Protein AF-A0A966SHF3-F1 (afdb_monomer_lite)

pLDDT: mean 91.44, std 9.65, range [46.12, 98.0]

Structure (mmCIF, N/CA/C/O backbone):
data_AF-A0A966SHF3-F1
#
_entry.id   AF-A0A966SHF3-F1
#
loop_
_atom_site.group_PDB
_atom_site.id
_atom_site.type_symbol
_atom_site.label_atom_id
_atom_site.label_alt_id
_atom_site.label_comp_id
_atom_site.label_asym_id
_atom_site.label_entity_id
_atom_site.label_seq_id
_atom_site.pdbx_PDB_ins_code
_atom_site.Cartn_x
_atom_site.Cartn_y
_atom_site.Cartn_z
_atom_site.occupancy
_atom_site.B_iso_or_equiv
_atom_site.auth_seq_id
_atom_site.auth_comp_id
_atom_site.auth_asym_id
_atom_site.auth_atom_id
_atom_site.pdbx_PDB_model_num
ATOM 1 N N . PRO A 1 1 ? 3.109 -16.568 8.248 1.00 46.12 1 PRO A N 1
ATOM 2 C CA . PRO A 1 1 ? 4.036 -15.519 7.752 1.00 46.12 1 PRO A CA 1
ATOM 3 C C . PRO A 1 1 ? 3.926 -15.253 6.233 1.00 46.12 1 PRO A C 1
ATOM 5 O O . PRO A 1 1 ? 4.083 -14.108 5.834 1.00 46.12 1 PRO A O 1
ATOM 8 N N . VAL A 1 2 ? 3.587 -16.258 5.399 1.00 46.78 2 VAL A N 1
ATOM 9 C CA . VAL A 1 2 ? 3.465 -16.141 3.916 1.00 46.78 2 VAL A CA 1
ATOM 10 C C . VAL A 1 2 ? 2.507 -15.025 3.460 1.00 46.78 2 VAL A C 1
ATOM 12 O O . VAL A 1 2 ? 2.665 -14.457 2.386 1.00 46.78 2 VAL A O 1
ATOM 15 N N . PHE A 1 3 ? 1.542 -14.664 4.306 1.00 54.44 3 PHE A N 1
ATOM 16 C CA . PHE A 1 3 ? 0.524 -13.651 4.025 1.00 54.44 3 PHE A CA 1
ATOM 17 C C . PHE A 1 3 ? 1.017 -12.189 4.083 1.00 54.44 3 PHE A C 1
ATOM 19 O O . PHE A 1 3 ? 0.233 -11.288 3.799 1.00 54.44 3 PHE A O 1
ATOM 26 N N . GLU A 1 4 ? 2.284 -11.931 4.430 1.00 65.50 4 GLU A N 1
ATOM 27 C CA . GLU A 1 4 ? 2.864 -10.571 4.458 1.00 65.50 4 GLU A CA 1
ATOM 28 C C . GLU A 1 4 ? 3.616 -10.184 3.167 1.00 65.50 4 GLU A C 1
ATOM 30 O O . GLU A 1 4 ? 4.097 -9.051 3.038 1.00 65.50 4 GLU A O 1
ATOM 35 N N . GLU A 1 5 ? 3.696 -11.095 2.191 1.00 85.44 5 GLU A N 1
ATOM 36 C CA . GLU A 1 5 ? 4.393 -10.872 0.924 1.00 85.44 5 GLU A CA 1
ATOM 37 C C . GLU A 1 5 ? 3.658 -9.851 0.038 1.00 85.44 5 GLU A C 1
ATOM 39 O O . GLU A 1 5 ? 2.508 -10.049 -0.361 1.00 85.44 5 GLU A O 1
ATOM 44 N N . LYS A 1 6 ? 4.333 -8.750 -0.314 1.00 91.06 6 LYS A N 1
ATOM 45 C CA . LYS A 1 6 ? 3.731 -7.638 -1.071 1.00 91.06 6 LYS A CA 1
ATOM 46 C C . LYS A 1 6 ? 3.873 -7.808 -2.583 1.00 91.06 6 LYS A C 1
ATOM 48 O O . LYS A 1 6 ? 3.123 -7.161 -3.318 1.00 91.06 6 LYS A O 1
ATOM 53 N N . LEU A 1 7 ? 4.748 -8.705 -3.052 1.00 92.31 7 LEU A N 1
ATOM 54 C CA . LEU A 1 7 ? 4.910 -9.037 -4.471 1.00 92.31 7 LEU A CA 1
ATOM 55 C C . LEU A 1 7 ? 3.605 -9.565 -5.066 1.00 92.31 7 LEU A C 1
ATOM 57 O O . LEU A 1 7 ? 3.298 -9.278 -6.221 1.00 92.31 7 LEU A O 1
ATOM 61 N N . LEU A 1 8 ? 2.792 -10.258 -4.263 1.00 92.12 8 LEU A N 1
ATOM 62 C CA . LEU A 1 8 ? 1.475 -10.755 -4.665 1.00 92.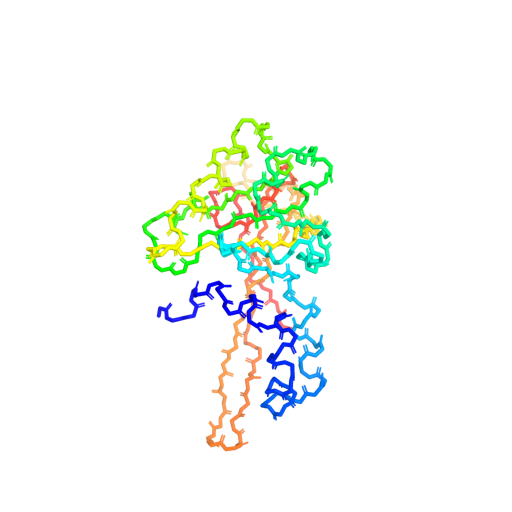12 8 LEU A CA 1
ATOM 63 C C . LEU A 1 8 ? 0.574 -9.642 -5.217 1.00 92.12 8 LEU A C 1
ATOM 65 O O . LEU A 1 8 ? -0.167 -9.870 -6.172 1.00 92.12 8 LEU A O 1
ATOM 69 N N . PHE A 1 9 ? 0.677 -8.418 -4.686 1.00 94.81 9 PHE A N 1
ATOM 70 C CA . PHE A 1 9 ? -0.073 -7.283 -5.219 1.00 94.81 9 PHE A CA 1
ATOM 71 C C . PHE A 1 9 ? 0.385 -6.913 -6.631 1.00 94.81 9 PHE A C 1
ATOM 73 O O . PHE A 1 9 ? -0.452 -6.610 -7.472 1.00 94.81 9 PHE A O 1
ATOM 80 N N . ALA A 1 10 ? 1.685 -6.966 -6.925 1.00 95.69 10 ALA A N 1
ATOM 81 C CA . ALA A 1 10 ? 2.185 -6.718 -8.275 1.00 95.69 10 ALA A CA 1
ATOM 82 C C . ALA A 1 10 ? 1.801 -7.849 -9.245 1.00 95.69 10 ALA A C 1
ATOM 84 O O . ALA A 1 10 ? 1.423 -7.587 -10.386 1.00 95.69 10 ALA A O 1
ATOM 85 N N . LEU A 1 11 ? 1.822 -9.105 -8.785 1.00 94.38 11 LEU A N 1
ATOM 86 C CA . LEU A 1 11 ? 1.401 -10.260 -9.587 1.00 94.38 11 LEU A CA 1
ATOM 87 C C . LEU A 1 11 ? -0.093 -10.220 -9.943 1.00 94.38 11 LEU A C 1
ATOM 89 O O . LEU A 1 11 ? -0.457 -10.612 -11.052 1.00 94.38 11 LEU A O 1
ATOM 93 N N . LEU A 1 12 ? -0.950 -9.694 -9.059 1.00 96.19 12 LEU A N 1
ATOM 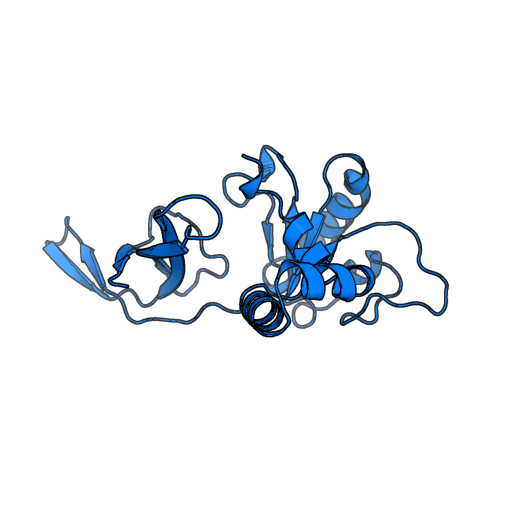94 C CA . LEU A 1 12 ? -2.372 -9.452 -9.349 1.00 96.19 12 LEU A CA 1
ATOM 95 C C . LEU A 1 12 ? -2.570 -8.506 -10.548 1.00 96.19 12 LEU A C 1
ATOM 97 O O . LEU A 1 12 ? -3.509 -8.672 -11.330 1.00 96.19 12 LEU A O 1
ATOM 101 N N . TRP A 1 13 ? -1.684 -7.518 -10.696 1.00 96.75 13 TRP A N 1
ATOM 102 C CA . TRP A 1 13 ? -1.717 -6.528 -11.777 1.00 96.75 13 TRP A CA 1
ATOM 103 C C . TRP A 1 13 ? -0.917 -6.943 -13.018 1.00 96.75 13 TRP A C 1
ATOM 105 O O . TRP A 1 13 ? -1.010 -6.290 -14.059 1.00 96.75 13 TRP A O 1
ATOM 115 N N . ASN A 1 14 ? -0.167 -8.047 -12.958 1.00 94.81 14 ASN A N 1
ATOM 116 C CA . ASN A 1 14 ? 0.618 -8.524 -14.087 1.00 94.81 14 ASN A CA 1
ATOM 117 C C . ASN A 1 14 ? -0.299 -9.036 -15.211 1.00 94.81 14 ASN A C 1
ATOM 119 O O . ASN A 1 14 ? -0.986 -10.052 -15.078 1.00 94.81 14 ASN A O 1
ATOM 123 N N . ARG A 1 15 ? -0.263 -8.354 -16.362 1.00 93.00 15 ARG A N 1
ATOM 124 C CA . ARG A 1 15 ? -1.075 -8.692 -17.540 1.00 93.00 15 ARG A CA 1
ATOM 125 C C . ARG A 1 15 ? -0.872 -10.136 -18.010 1.00 93.00 15 ARG A C 1
ATOM 127 O O . ARG A 1 15 ? -1.845 -10.754 -18.440 1.00 93.00 15 ARG A O 1
ATOM 134 N N . ASN A 1 16 ? 0.342 -10.674 -17.906 1.00 95.50 16 ASN A N 1
ATOM 135 C CA . ASN A 1 16 ? 0.658 -12.038 -18.342 1.00 95.50 16 ASN A CA 1
ATOM 136 C C . ASN A 1 16 ? -0.033 -13.097 -17.469 1.00 95.50 16 ASN A C 1
ATOM 138 O O . ASN A 1 16 ? -0.324 -14.189 -17.944 1.00 95.50 16 ASN A O 1
ATOM 142 N N . LEU A 1 17 ? -0.368 -12.756 -16.221 1.00 96.56 17 LEU A N 1
ATOM 143 C CA . LEU A 1 17 ? -1.086 -13.633 -15.295 1.00 96.56 17 LEU A CA 1
ATOM 144 C C . LEU A 1 17 ? -2.607 -13.448 -15.348 1.00 96.56 17 LEU A C 1
ATOM 146 O O . LEU A 1 17 ? -3.336 -14.149 -14.653 1.00 96.56 17 LEU A O 1
ATOM 150 N N . ARG A 1 18 ? -3.128 -12.547 -16.192 1.00 94.81 18 ARG A N 1
ATOM 151 C CA . ARG A 1 18 ? -4.573 -12.280 -16.248 1.00 94.81 18 ARG A CA 1
ATOM 152 C C . ARG A 1 18 ? -5.384 -13.525 -16.607 1.00 94.81 18 ARG A C 1
ATOM 154 O O . ARG A 1 18 ? -6.444 -13.724 -16.028 1.00 94.81 18 ARG A O 1
ATOM 161 N N . GLY A 1 19 ? -4.910 -14.346 -17.548 1.00 97.50 19 GLY A N 1
ATOM 162 C CA . GLY A 1 19 ? -5.584 -15.597 -17.919 1.00 97.50 19 GLY A CA 1
ATOM 163 C C . GLY A 1 19 ? -5.685 -16.562 -16.737 1.00 97.50 19 GLY A C 1
ATOM 164 O O . GLY A 1 19 ? -6.778 -17.015 -16.412 1.00 97.50 19 GLY A O 1
ATOM 165 N N . PHE A 1 20 ? -4.563 -16.765 -16.043 1.00 97.50 20 PHE A N 1
ATOM 166 C CA . PHE A 1 20 ? -4.481 -17.574 -14.829 1.00 97.50 20 PHE A CA 1
ATOM 167 C C . PHE A 1 20 ? -5.442 -17.071 -13.742 1.00 97.50 20 PHE A C 1
ATOM 169 O O . PHE A 1 20 ? -6.300 -17.817 -13.284 1.00 97.50 20 PHE A O 1
ATOM 176 N N . TRP A 1 21 ? -5.402 -15.780 -13.399 1.00 96.88 21 TRP A N 1
ATOM 177 C CA . TRP A 1 21 ? -6.290 -15.227 -12.371 1.00 96.88 21 TRP A CA 1
ATOM 178 C C . TRP A 1 21 ? -7.772 -15.334 -12.726 1.00 96.88 21 TRP A C 1
ATOM 180 O O . TRP A 1 21 ? -8.596 -15.578 -11.850 1.00 96.88 21 TRP A O 1
ATOM 190 N N . ARG A 1 22 ? -8.133 -15.160 -14.003 1.00 96.62 22 ARG A N 1
ATOM 191 C CA . ARG A 1 22 ? -9.521 -15.336 -14.452 1.00 96.62 22 ARG A CA 1
ATOM 192 C C . ARG A 1 22 ? -9.987 -16.780 -14.314 1.00 96.62 22 ARG A C 1
ATOM 194 O O . ARG A 1 22 ? -11.153 -16.977 -13.992 1.00 96.62 22 ARG A O 1
ATOM 201 N N . GLN A 1 23 ? -9.110 -17.749 -14.558 1.00 97.44 23 GLN A N 1
ATOM 202 C CA . GLN A 1 23 ? -9.414 -19.167 -14.394 1.00 97.44 23 GLN A CA 1
ATOM 203 C C . GLN A 1 23 ? -9.587 -19.537 -12.915 1.00 97.44 23 GLN A C 1
ATOM 205 O O . GLN A 1 23 ? -10.590 -20.148 -12.567 1.00 97.44 23 GLN A O 1
ATOM 210 N N . GLU A 1 24 ? -8.663 -19.111 -12.051 1.00 95.12 24 GLU A N 1
ATOM 211 C CA . GLU A 1 24 ? -8.665 -19.487 -10.629 1.00 95.12 24 GLU A CA 1
ATOM 212 C C . GLU A 1 24 ? -9.713 -18.735 -9.796 1.00 95.12 24 GLU A C 1
ATOM 214 O O . GLU A 1 24 ? -10.294 -19.284 -8.865 1.00 95.12 24 GLU A O 1
ATOM 219 N N . LEU A 1 25 ? -9.964 -17.459 -10.109 1.00 94.00 25 LEU A N 1
ATOM 220 C CA . LEU A 1 25 ? -10.841 -16.597 -9.307 1.00 94.00 25 LEU A CA 1
ATOM 221 C C . LEU A 1 25 ? -12.183 -16.314 -9.985 1.00 94.00 25 LEU A C 1
ATOM 223 O O . LEU A 1 25 ? -13.150 -15.966 -9.314 1.00 94.00 25 LEU A O 1
ATOM 227 N N . GLY A 1 26 ? -12.259 -16.395 -11.313 1.00 96.25 26 GLY A N 1
ATOM 228 C CA . GLY A 1 26 ? -13.370 -15.845 -12.087 1.00 96.25 26 GLY A CA 1
ATOM 229 C C . GLY A 1 26 ? -13.306 -14.317 -12.239 1.00 96.25 26 GLY A C 1
ATOM 230 O O . GLY A 1 26 ? -12.764 -13.586 -11.406 1.00 96.25 26 GLY A O 1
ATOM 231 N N . GLU A 1 27 ? -13.913 -13.798 -13.313 1.00 96.38 27 GLU A N 1
ATOM 232 C CA . GLU A 1 27 ? -13.844 -12.366 -13.668 1.00 96.38 27 GLU A CA 1
ATOM 233 C C . GLU A 1 27 ? -14.394 -11.447 -12.567 1.00 96.38 27 GLU A C 1
ATOM 235 O O . GLU A 1 27 ? -13.815 -10.403 -12.261 1.00 96.38 27 GLU A O 1
ATOM 240 N N . SER A 1 28 ? -15.516 -11.830 -11.947 1.00 96.62 28 SER A N 1
ATOM 241 C CA . SER A 1 28 ? -16.194 -10.972 -10.969 1.00 96.62 28 SER A CA 1
ATOM 242 C C . SER A 1 28 ? -15.394 -10.794 -9.675 1.00 96.62 28 SER A C 1
ATOM 244 O O . SER A 1 28 ? -15.445 -9.725 -9.061 1.00 96.62 28 SER A O 1
ATOM 246 N N . PHE A 1 29 ? -14.663 -11.823 -9.241 1.00 94.56 29 PHE A N 1
ATOM 247 C CA . PHE A 1 29 ? -13.811 -11.748 -8.057 1.00 94.56 29 PHE A CA 1
ATOM 248 C C . PHE A 1 29 ? -12.502 -11.035 -8.373 1.00 94.56 29 PHE A C 1
ATOM 250 O O . PHE A 1 29 ? -12.121 -10.143 -7.617 1.00 94.56 29 PHE A O 1
ATOM 257 N N . LEU A 1 30 ? -11.880 -11.325 -9.521 1.00 96.00 30 LEU A N 1
ATOM 258 C CA . LEU A 1 30 ? -10.690 -10.603 -9.973 1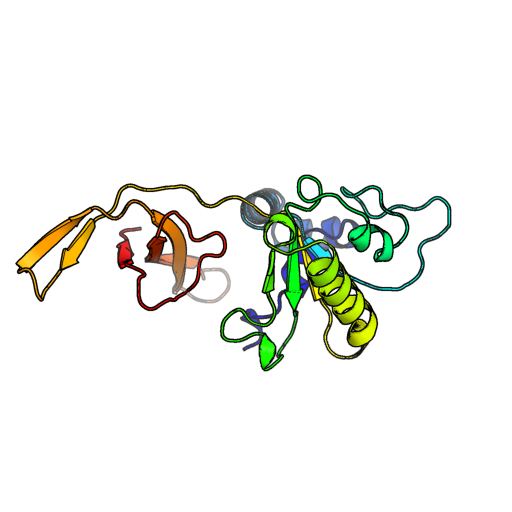.00 96.00 30 LEU A CA 1
ATOM 259 C C . LEU A 1 30 ? -10.945 -9.089 -10.058 1.00 96.00 30 LEU A C 1
ATOM 261 O O . LEU A 1 30 ? -10.180 -8.304 -9.501 1.00 96.00 30 LEU A O 1
ATOM 265 N N . SER A 1 31 ? -12.063 -8.674 -10.663 1.00 96.19 31 SER A N 1
ATOM 266 C CA . SER A 1 31 ? -12.445 -7.258 -10.741 1.00 96.19 31 SER A CA 1
ATOM 267 C C . SER A 1 31 ? -12.644 -6.626 -9.357 1.00 96.19 31 SER A C 1
ATOM 269 O O . SER A 1 31 ? -12.239 -5.486 -9.128 1.00 96.19 31 SER A O 1
ATOM 271 N N . ARG A 1 32 ? -13.239 -7.357 -8.404 1.00 96.06 32 ARG A N 1
ATOM 272 C CA . ARG A 1 32 ? -13.403 -6.884 -7.020 1.00 96.06 32 ARG A CA 1
ATOM 273 C C . ARG A 1 32 ? -12.062 -6.727 -6.303 1.00 96.06 32 ARG A C 1
ATOM 275 O O . ARG A 1 32 ? -11.855 -5.701 -5.661 1.00 96.06 32 ARG A O 1
ATOM 282 N N . LEU A 1 33 ? -11.144 -7.681 -6.455 1.00 94.94 33 LEU A N 1
ATOM 283 C CA . LEU A 1 33 ? -9.797 -7.590 -5.884 1.00 94.94 33 LEU A CA 1
ATOM 284 C C . LEU A 1 33 ? -9.013 -6.411 -6.467 1.00 94.94 33 LEU A C 1
ATOM 286 O O . LEU A 1 33 ? -8.435 -5.640 -5.709 1.00 94.94 33 LEU A O 1
ATOM 290 N N . GLN A 1 34 ? -9.061 -6.205 -7.783 1.00 95.44 34 GLN A N 1
ATOM 291 C CA . GLN A 1 34 ? -8.406 -5.068 -8.444 1.00 95.44 34 GLN A CA 1
ATOM 292 C C . GLN A 1 34 ? -8.979 -3.706 -8.020 1.00 95.44 34 GLN A C 1
ATOM 294 O O . GLN A 1 34 ? -8.264 -2.712 -8.014 1.00 95.44 34 GLN A O 1
ATOM 299 N N . LYS A 1 35 ? -10.253 -3.632 -7.615 1.00 95.19 35 LYS A N 1
ATOM 300 C CA . LYS A 1 35 ? -10.816 -2.407 -7.019 1.00 95.19 35 LYS A CA 1
ATOM 301 C C . LYS A 1 35 ? -10.295 -2.141 -5.604 1.00 95.19 35 LYS A C 1
ATOM 303 O O . LYS A 1 35 ? -10.233 -0.986 -5.194 1.00 95.19 35 LYS A O 1
ATOM 308 N N . ALA A 1 36 ? -9.965 -3.192 -4.855 1.00 93.44 36 ALA A N 1
ATOM 309 C CA . ALA A 1 36 ? -9.508 -3.091 -3.471 1.00 93.44 36 ALA A CA 1
ATOM 310 C C . ALA A 1 36 ? -7.984 -2.924 -3.347 1.00 93.44 36 ALA A C 1
ATOM 312 O O . ALA A 1 36 ? -7.510 -2.270 -2.419 1.00 93.44 36 ALA A O 1
ATOM 313 N N . VAL A 1 37 ? -7.214 -3.514 -4.262 1.00 95.00 37 VAL A N 1
ATOM 314 C CA . VAL A 1 37 ? -5.748 -3.501 -4.253 1.00 95.00 37 VAL A CA 1
ATOM 315 C C . VAL A 1 37 ? -5.255 -2.431 -5.223 1.00 95.00 37 VAL A C 1
ATOM 317 O O . VAL A 1 37 ? -5.459 -2.594 -6.418 1.00 95.00 37 VAL A O 1
ATOM 320 N N . PRO A 1 38 ? -4.559 -1.372 -4.777 1.00 95.88 38 PRO A N 1
ATOM 321 C CA . PRO A 1 38 ? -4.020 -0.367 -5.689 1.00 95.88 38 PRO A CA 1
ATOM 322 C C . PRO A 1 38 ? -3.080 -0.958 -6.744 1.00 95.88 38 PRO A C 1
ATOM 324 O O . PRO A 1 38 ? -2.387 -1.947 -6.475 1.00 95.88 38 PRO A O 1
ATOM 327 N N . TYR A 1 39 ? -3.002 -0.320 -7.916 1.00 97.56 39 TYR A N 1
ATOM 328 C CA . TYR A 1 39 ? -2.063 -0.723 -8.967 1.00 97.56 39 TYR A CA 1
ATOM 329 C C . TYR A 1 39 ? -0.640 -0.777 -8.409 1.00 97.56 39 TYR A C 1
ATOM 331 O O . TYR A 1 39 ? -0.184 0.169 -7.760 1.00 97.56 39 TYR A O 1
ATOM 339 N N . THR A 1 40 ? 0.028 -1.911 -8.609 1.00 97.75 40 THR A N 1
ATOM 340 C CA . THR A 1 40 ? 1.316 -2.224 -7.987 1.00 97.75 40 THR A CA 1
ATOM 341 C C . THR A 1 40 ? 2.277 -2.771 -9.035 1.00 97.75 40 THR A C 1
ATOM 343 O O . THR A 1 40 ? 1.887 -3.587 -9.866 1.00 97.75 40 THR A O 1
ATOM 346 N N . TRP A 1 41 ? 3.535 -2.353 -8.963 1.00 97.62 41 TRP A N 1
ATOM 347 C CA . TRP A 1 41 ? 4.630 -2.814 -9.806 1.00 97.62 41 TRP A CA 1
ATOM 348 C C . TRP A 1 41 ? 5.710 -3.473 -8.950 1.00 97.62 41 TRP A C 1
ATOM 350 O O . TRP A 1 41 ? 5.925 -3.080 -7.802 1.00 97.62 41 TRP A O 1
ATOM 360 N N . VAL A 1 42 ? 6.420 -4.435 -9.532 1.00 96.25 42 VAL A N 1
ATOM 361 C CA . VAL A 1 42 ? 7.712 -4.891 -9.009 1.00 96.25 42 VAL A CA 1
ATOM 362 C C . VAL A 1 42 ? 8.781 -3.917 -9.501 1.00 96.25 42 VAL A C 1
ATOM 364 O O . VAL A 1 42 ? 8.808 -3.612 -10.692 1.00 96.25 42 VAL A O 1
ATOM 367 N N . VAL A 1 43 ? 9.645 -3.430 -8.611 1.00 96.62 43 VAL A N 1
ATOM 368 C CA . VAL A 1 43 ? 10.752 -2.523 -8.969 1.00 96.62 43 VAL A CA 1
ATOM 369 C C . VAL A 1 43 ? 11.960 -3.350 -9.416 1.00 96.62 43 VAL A C 1
ATOM 371 O O . VAL A 1 43 ? 12.962 -3.438 -8.719 1.00 96.62 43 VAL A O 1
ATOM 374 N N . ASP A 1 44 ? 11.813 -4.019 -10.557 1.00 95.38 44 ASP A N 1
ATOM 375 C CA . ASP A 1 44 ? 12.850 -4.856 -11.169 1.00 95.38 44 ASP A CA 1
ATOM 376 C C . ASP A 1 44 ? 13.822 -3.990 -11.997 1.00 95.38 44 ASP A C 1
ATOM 378 O O . ASP A 1 44 ? 13.378 -3.366 -12.965 1.00 95.38 44 ASP A O 1
ATOM 382 N N . PRO A 1 45 ? 15.124 -3.925 -11.653 1.00 96.12 45 PRO A N 1
ATOM 383 C CA . PRO A 1 45 ? 16.109 -3.083 -12.328 1.00 96.12 45 PRO A CA 1
ATOM 384 C C . PRO A 1 45 ? 16.514 -3.587 -13.723 1.00 96.12 45 PRO A C 1
ATOM 386 O O . PRO A 1 45 ? 17.344 -2.939 -14.370 1.00 96.12 45 PRO A O 1
ATOM 389 N N . THR A 1 46 ? 15.968 -4.713 -14.195 1.00 96.12 46 THR A N 1
ATOM 390 C CA . THR A 1 46 ? 16.233 -5.251 -15.534 1.00 96.12 46 THR A CA 1
ATOM 391 C C . THR A 1 46 ? 15.939 -4.193 -16.608 1.00 96.12 46 THR A C 1
ATOM 393 O O . THR A 1 46 ? 14.814 -3.690 -16.682 1.00 96.12 46 THR A O 1
ATOM 396 N N . PRO A 1 47 ? 16.920 -3.840 -17.465 1.00 94.75 47 PRO A N 1
ATOM 397 C CA . PRO A 1 47 ? 16.726 -2.825 -18.493 1.00 94.75 47 PRO A CA 1
ATOM 398 C C . PRO A 1 47 ? 15.597 -3.182 -19.461 1.00 94.75 47 PRO A C 1
ATOM 400 O O . PRO A 1 47 ? 15.542 -4.291 -19.997 1.00 94.75 47 PRO A O 1
ATOM 403 N N . LEU A 1 48 ? 14.720 -2.214 -19.726 1.00 94.81 48 LEU A N 1
ATOM 404 C CA . LEU A 1 48 ? 13.685 -2.357 -20.741 1.00 94.81 48 LEU A CA 1
ATOM 405 C C . LEU A 1 48 ? 14.258 -2.128 -22.150 1.00 94.81 48 LEU A C 1
ATOM 407 O O . LEU A 1 48 ? 15.192 -1.339 -22.322 1.00 94.81 48 LEU A O 1
ATOM 411 N N . PRO A 1 49 ? 13.681 -2.760 -23.190 1.00 96.12 49 PRO A N 1
ATOM 412 C CA . PRO A 1 49 ? 13.959 -2.387 -24.572 1.00 96.12 49 PRO A CA 1
ATOM 413 C C . PRO A 1 49 ? 13.710 -0.885 -24.817 1.00 96.12 49 PRO A C 1
ATOM 415 O O . PRO A 1 49 ? 12.778 -0.334 -24.234 1.00 96.12 49 PRO A O 1
ATOM 418 N N . PRO A 1 50 ? 14.442 -0.222 -25.736 1.00 89.56 50 PRO A N 1
ATOM 419 C CA . PRO A 1 50 ? 14.367 1.237 -25.917 1.00 89.56 50 PRO A CA 1
ATOM 420 C C . PRO A 1 50 ? 12.978 1.813 -26.233 1.00 89.56 50 PRO A C 1
ATOM 422 O O . PRO A 1 50 ? 12.732 2.992 -26.009 1.00 89.56 50 PRO A O 1
ATOM 425 N N . HIS A 1 51 ? 12.081 0.998 -26.788 1.00 93.94 51 HIS A N 1
ATOM 426 C CA . HIS A 1 51 ? 10.715 1.376 -27.164 1.00 93.94 51 HIS A CA 1
ATOM 427 C C . HIS A 1 51 ? 9.652 0.863 -26.176 1.00 93.94 51 HIS A C 1
ATOM 429 O O . HIS A 1 51 ? 8.458 1.035 -26.418 1.00 93.94 51 HIS A O 1
ATOM 435 N N . ALA A 1 52 ? 10.061 0.191 -25.098 1.00 96.19 52 ALA A N 1
ATOM 436 C CA . ALA A 1 52 ? 9.166 -0.303 -24.061 1.00 96.19 52 ALA A CA 1
ATOM 437 C C . ALA A 1 52 ? 9.037 0.718 -22.926 1.00 96.19 52 ALA A C 1
ATOM 439 O O . ALA A 1 52 ? 9.947 1.501 -22.668 1.00 96.19 52 ALA A O 1
ATOM 440 N N . ALA A 1 53 ? 7.908 0.678 -22.224 1.00 96.31 53 ALA A N 1
ATOM 441 C CA . ALA A 1 53 ? 7.666 1.506 -21.054 1.00 96.31 53 ALA A CA 1
ATOM 442 C C . ALA A 1 53 ? 6.960 0.705 -19.960 1.00 96.31 53 ALA A C 1
ATOM 444 O O . ALA A 1 53 ? 6.189 -0.220 -20.234 1.00 96.31 53 ALA A O 1
ATOM 445 N N . ILE A 1 54 ? 7.203 1.098 -18.714 1.00 95.88 54 ILE A N 1
ATOM 446 C CA . ILE A 1 54 ? 6.509 0.602 -17.536 1.00 95.88 54 ILE A CA 1
ATOM 447 C C . ILE A 1 54 ? 5.045 1.052 -17.651 1.00 95.88 54 ILE A C 1
ATOM 449 O O . ILE A 1 54 ? 4.785 2.264 -17.688 1.00 95.88 54 ILE A O 1
ATOM 453 N N . PRO A 1 55 ? 4.082 0.109 -17.709 1.00 93.81 55 PRO A N 1
ATOM 454 C CA . PRO A 1 55 ? 2.669 0.438 -17.846 1.00 93.81 55 PRO A CA 1
ATOM 455 C C . PRO A 1 55 ? 2.225 1.422 -16.772 1.00 93.81 55 PRO A C 1
ATOM 457 O O . PRO A 1 55 ? 2.731 1.362 -15.650 1.00 93.81 55 PRO A O 1
ATOM 460 N N . GLU A 1 56 ? 1.268 2.291 -17.103 1.00 94.56 56 GLU A N 1
ATOM 461 C CA . GLU A 1 56 ? 0.661 3.278 -16.194 1.00 94.56 56 GLU A CA 1
ATOM 462 C C . GLU A 1 56 ? 1.594 4.410 -15.707 1.00 94.56 56 GLU A C 1
ATOM 464 O O . GLU A 1 56 ? 1.094 5.431 -15.232 1.00 94.56 56 GLU A O 1
ATOM 469 N N . LEU A 1 57 ? 2.919 4.262 -15.841 1.00 94.88 57 LEU A N 1
ATOM 470 C CA . LEU A 1 57 ? 3.923 5.273 -15.480 1.00 94.88 57 LEU A CA 1
ATOM 471 C C . LEU A 1 57 ? 4.576 5.931 -16.702 1.00 94.88 57 LEU A C 1
ATOM 473 O O . LEU A 1 57 ? 5.057 7.053 -16.592 1.00 94.88 57 LEU A O 1
ATOM 477 N N . ASN A 1 58 ? 4.598 5.244 -17.852 1.00 93.88 58 ASN A N 1
ATOM 478 C CA . ASN A 1 58 ? 5.285 5.680 -19.076 1.00 93.88 58 ASN A CA 1
ATOM 479 C C . ASN A 1 58 ? 6.785 5.981 -18.869 1.00 93.88 58 ASN A C 1
ATOM 481 O O . ASN A 1 58 ? 7.358 6.824 -19.555 1.00 93.88 58 ASN A O 1
ATOM 485 N N . LEU A 1 59 ? 7.419 5.279 -17.926 1.00 95.62 59 LEU A N 1
ATOM 486 C CA . LEU A 1 59 ? 8.858 5.344 -17.666 1.00 95.62 59 LEU A CA 1
ATOM 487 C C . LEU A 1 59 ? 9.579 4.222 -18.413 1.00 95.62 59 LEU A C 1
ATOM 489 O O . LEU A 1 59 ? 9.045 3.124 -18.534 1.00 95.62 59 LEU A O 1
ATOM 493 N N . THR A 1 60 ? 10.795 4.469 -18.878 1.00 96.31 60 THR A N 1
ATOM 494 C CA . THR A 1 60 ? 11.648 3.482 -19.558 1.00 96.31 60 THR A CA 1
ATOM 495 C C . THR A 1 60 ? 12.762 2.945 -18.652 1.00 96.31 60 THR A C 1
ATOM 497 O O . THR A 1 60 ? 13.299 1.873 -18.916 1.00 96.31 60 THR A O 1
ATOM 500 N N . ASP A 1 61 ? 13.075 3.649 -17.559 1.00 96.25 61 ASP A N 1
ATOM 501 C CA . ASP A 1 61 ? 14.009 3.225 -16.509 1.00 96.25 61 ASP A CA 1
ATOM 502 C C . ASP A 1 61 ? 13.460 3.654 -15.137 1.00 96.25 61 ASP A C 1
ATOM 504 O O . ASP A 1 61 ? 13.042 4.798 -14.943 1.00 96.25 61 ASP A O 1
ATOM 508 N N . TRP A 1 62 ? 13.496 2.759 -14.149 1.00 97.25 62 TRP A N 1
ATOM 509 C CA . TRP A 1 62 ? 13.112 3.060 -12.768 1.00 97.25 62 TRP A CA 1
ATOM 510 C C . TRP A 1 62 ? 13.889 4.219 -12.141 1.00 97.25 62 TRP A C 1
ATOM 512 O O . TRP A 1 62 ? 13.355 4.913 -11.275 1.00 97.25 62 TRP A O 1
ATOM 522 N N . ARG A 1 63 ? 15.119 4.493 -12.589 1.00 97.12 63 ARG A N 1
ATOM 523 C CA . ARG A 1 63 ? 15.904 5.660 -12.157 1.00 97.12 63 ARG A CA 1
ATOM 524 C C . ARG A 1 63 ? 15.194 6.980 -12.448 1.00 97.12 63 ARG A C 1
ATOM 526 O O . ARG A 1 63 ? 15.405 7.948 -11.722 1.00 97.12 63 ARG A O 1
ATOM 533 N N . GLN A 1 64 ? 14.306 7.019 -13.443 1.00 97.19 64 GLN A N 1
ATOM 534 C CA . GLN A 1 64 ? 13.497 8.201 -13.745 1.00 97.19 64 GLN A CA 1
ATOM 535 C C . GLN A 1 64 ? 12.521 8.553 -12.613 1.00 97.19 64 GLN A C 1
ATOM 537 O O . GLN A 1 64 ? 12.136 9.714 -12.502 1.00 97.19 64 GLN A O 1
ATOM 542 N N . LEU A 1 65 ? 12.189 7.612 -11.713 1.00 97.50 65 LEU A N 1
ATOM 543 C CA . LEU A 1 65 ? 11.416 7.920 -10.505 1.00 97.50 65 LEU A CA 1
ATOM 544 C C . LEU A 1 65 ? 12.073 9.026 -9.672 1.00 97.50 65 LEU A C 1
ATOM 546 O O . LEU A 1 65 ? 11.360 9.815 -9.057 1.00 97.50 65 LEU A O 1
ATOM 550 N N . MET A 1 66 ? 13.408 9.099 -9.647 1.00 97.62 66 MET A N 1
ATOM 551 C CA . MET A 1 66 ? 14.157 10.092 -8.866 1.00 97.62 66 MET A CA 1
ATOM 552 C C . MET A 1 66 ? 13.923 11.528 -9.352 1.00 97.62 66 MET A C 1
ATOM 554 O O . MET A 1 66 ? 14.013 12.462 -8.561 1.00 97.62 66 MET A O 1
ATOM 558 N N . ALA A 1 67 ? 13.598 11.698 -10.636 1.00 96.75 67 ALA A N 1
ATOM 559 C CA . ALA A 1 67 ? 13.378 12.998 -11.263 1.00 96.75 67 ALA A CA 1
ATOM 560 C C . ALA A 1 67 ? 11.919 13.483 -11.175 1.00 96.75 67 ALA A C 1
ATOM 562 O O . ALA A 1 67 ? 11.639 14.623 -11.540 1.00 96.75 67 ALA A O 1
ATOM 563 N N . LEU A 1 68 ? 10.991 12.643 -10.700 1.00 96.12 68 LEU A N 1
ATOM 564 C CA . LEU A 1 68 ? 9.582 13.013 -10.574 1.00 96.12 68 LEU A CA 1
ATOM 565 C C . LEU A 1 68 ? 9.386 14.119 -9.532 1.00 96.12 68 LEU A C 1
ATOM 567 O O . LEU A 1 68 ? 9.921 14.063 -8.418 1.00 96.12 68 LEU A O 1
ATOM 571 N N . SER A 1 69 ? 8.542 15.096 -9.859 1.00 94.06 69 SER A N 1
ATOM 572 C CA . SER A 1 69 ? 8.119 16.124 -8.910 1.00 94.06 69 SER A CA 1
ATOM 573 C C . SER A 1 69 ? 7.266 15.531 -7.784 1.00 94.06 69 SER A C 1
ATOM 575 O O . SER A 1 69 ? 6.698 14.445 -7.903 1.00 94.06 69 SER A O 1
ATOM 577 N N . GLN A 1 70 ? 7.090 16.279 -6.687 1.00 90.81 70 GLN A N 1
ATOM 578 C CA . GLN A 1 70 ? 6.262 15.839 -5.554 1.00 90.81 70 GLN A CA 1
ATOM 579 C C . GLN A 1 70 ? 4.824 15.462 -5.938 1.00 90.81 70 GLN A C 1
ATOM 581 O O . GLN A 1 70 ? 4.242 14.577 -5.307 1.00 90.81 70 GLN A O 1
ATOM 586 N N . ARG A 1 71 ? 4.265 16.117 -6.963 1.00 90.31 71 ARG A N 1
ATOM 587 C CA . ARG A 1 71 ? 2.901 15.870 -7.454 1.00 90.31 71 ARG A CA 1
ATOM 588 C C . ARG A 1 71 ? 2.804 14.613 -8.315 1.00 90.31 71 ARG A C 1
ATOM 590 O O . ARG A 1 71 ? 1.759 13.981 -8.332 1.00 90.31 71 ARG A O 1
ATOM 597 N N . GLU A 1 72 ? 3.880 14.242 -9.001 1.00 92.81 72 GLU A N 1
ATOM 598 C CA . GLU A 1 72 ? 3.923 13.062 -9.876 1.00 92.81 72 GLU A CA 1
ATOM 599 C C . GLU A 1 72 ? 4.183 11.766 -9.099 1.00 92.81 72 GLU A C 1
ATOM 601 O O . GLU A 1 72 ? 3.934 10.672 -9.600 1.00 92.81 72 GLU A O 1
ATOM 606 N N . ARG A 1 73 ? 4.649 11.876 -7.852 1.00 92.69 73 ARG A N 1
ATOM 607 C CA . ARG A 1 73 ? 4.999 10.739 -6.993 1.00 92.69 73 ARG A CA 1
ATOM 608 C C . ARG A 1 73 ? 3.985 10.472 -5.880 1.00 92.69 73 ARG A C 1
ATOM 610 O O . ARG A 1 73 ? 4.372 10.179 -4.746 1.00 92.69 73 ARG A O 1
ATOM 617 N N . GLU A 1 74 ? 2.691 10.493 -6.213 1.00 95.62 74 GLU A N 1
ATOM 618 C CA . GLU A 1 74 ? 1.632 9.887 -5.384 1.00 95.62 74 GLU A CA 1
ATOM 619 C C . GLU A 1 74 ? 1.759 8.348 -5.388 1.00 95.62 74 GLU A C 1
ATOM 621 O O . GLU A 1 74 ? 0.909 7.595 -5.868 1.00 95.62 74 GLU A O 1
ATOM 626 N N . LEU A 1 75 ? 2.892 7.879 -4.871 1.00 97.38 75 LEU A N 1
ATOM 627 C CA . LEU A 1 75 ? 3.402 6.524 -4.975 1.00 97.38 75 LEU A CA 1
ATOM 628 C C . LEU A 1 75 ? 3.954 6.092 -3.616 1.00 97.38 75 LEU A C 1
ATOM 630 O O . LEU A 1 75 ? 4.623 6.859 -2.921 1.00 97.38 75 LEU A O 1
ATOM 634 N N . ILE A 1 76 ? 3.692 4.843 -3.253 1.00 96.94 76 ILE A N 1
ATOM 635 C CA . ILE A 1 76 ? 4.271 4.168 -2.099 1.00 96.94 76 ILE A CA 1
ATOM 636 C C . ILE A 1 76 ? 5.320 3.187 -2.606 1.00 96.94 76 ILE A C 1
ATOM 638 O O . ILE A 1 76 ? 4.982 2.229 -3.298 1.00 96.94 76 ILE A O 1
ATOM 642 N N . LEU A 1 77 ? 6.577 3.401 -2.235 1.00 96.88 77 LEU A N 1
ATOM 643 C CA . LEU A 1 77 ? 7.642 2.421 -2.405 1.00 96.88 77 LEU A CA 1
ATOM 644 C C . LEU A 1 77 ? 7.765 1.638 -1.100 1.00 96.88 77 LEU A C 1
ATOM 646 O O . LEU A 1 77 ? 7.929 2.234 -0.037 1.00 96.88 77 LEU A O 1
ATOM 650 N N . LYS A 1 78 ? 7.637 0.314 -1.146 1.00 93.12 78 LYS A N 1
ATOM 651 C CA . LYS A 1 78 ? 7.672 -0.509 0.065 1.00 93.12 78 LYS A CA 1
ATOM 652 C C . LYS A 1 78 ? 8.414 -1.817 -0.146 1.00 93.12 78 LYS A C 1
ATOM 654 O O . LYS A 1 78 ? 8.270 -2.460 -1.184 1.00 93.12 78 LYS A O 1
ATOM 659 N N . VAL A 1 79 ? 9.172 -2.200 0.873 1.00 91.56 79 VAL A N 1
ATOM 660 C CA . VAL A 1 79 ? 9.929 -3.449 0.904 1.00 91.56 79 VAL A CA 1
ATOM 661 C C . VAL A 1 79 ? 8.980 -4.648 0.855 1.00 91.56 79 VAL A C 1
ATOM 663 O O . VAL A 1 79 ? 7.947 -4.677 1.544 1.00 91.56 79 VAL A O 1
ATOM 666 N N . SER A 1 80 ? 9.318 -5.623 0.022 1.00 88.44 80 SER A N 1
ATOM 667 C CA . SER A 1 80 ? 8.621 -6.894 -0.127 1.00 88.44 80 SER A CA 1
ATOM 668 C C . SER A 1 80 ? 9.425 -8.025 0.514 1.00 88.44 80 SER A C 1
ATOM 670 O O . SER A 1 80 ? 10.641 -7.921 0.649 1.00 88.44 80 SER A O 1
ATOM 672 N N . GLY A 1 81 ? 8.752 -9.091 0.944 1.00 72.19 81 GLY A N 1
ATOM 673 C CA . GLY A 1 81 ? 9.379 -10.162 1.718 1.00 72.19 81 GLY A CA 1
ATOM 674 C C . GLY A 1 81 ? 9.623 -9.850 3.194 1.00 72.19 81 GLY A C 1
ATOM 675 O O . GLY A 1 81 ? 9.216 -8.815 3.734 1.00 72.19 81 GLY A O 1
ATOM 676 N N . TYR A 1 82 ? 10.272 -10.807 3.859 1.00 68.25 82 TYR A N 1
ATOM 677 C CA . TYR A 1 82 ? 10.662 -10.715 5.2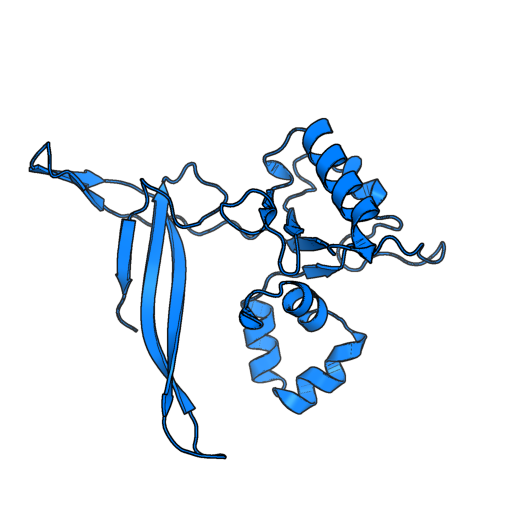62 1.00 68.25 82 TYR A CA 1
ATOM 678 C C . TYR A 1 82 ? 11.941 -9.892 5.372 1.00 68.25 82 TYR A C 1
ATOM 680 O O . TYR A 1 82 ? 13.042 -10.392 5.170 1.00 68.25 82 TYR A O 1
ATOM 688 N N . SER A 1 83 ? 11.777 -8.617 5.691 1.00 67.44 83 SER A N 1
ATOM 689 C CA . SER A 1 83 ? 12.872 -7.738 6.084 1.00 67.44 83 SER A CA 1
ATOM 690 C C . SER A 1 83 ? 12.625 -7.276 7.513 1.00 67.44 83 SER A C 1
ATOM 692 O O . SER A 1 83 ? 11.485 -6.983 7.877 1.00 67.44 83 SER A O 1
ATOM 694 N N . GLU A 1 84 ? 13.677 -7.161 8.322 1.00 63.69 84 GLU A N 1
ATOM 695 C CA . GLU A 1 84 ? 13.585 -6.528 9.646 1.00 63.69 84 GLU A CA 1
ATOM 696 C C . GLU A 1 84 ? 13.059 -5.084 9.546 1.00 63.69 84 GLU A C 1
ATOM 698 O O . GLU A 1 84 ? 12.412 -4.576 10.461 1.00 63.69 84 GLU A O 1
ATOM 703 N N . GLU A 1 85 ? 13.245 -4.437 8.392 1.00 62.94 85 GLU A N 1
ATOM 704 C CA . GLU A 1 85 ? 12.715 -3.104 8.099 1.00 62.94 85 GLU A CA 1
ATOM 705 C C . GLU A 1 85 ? 11.219 -3.102 7.737 1.00 62.94 85 GLU A C 1
ATOM 707 O O . GLU A 1 85 ? 10.589 -2.042 7.702 1.00 62.94 85 GLU A O 1
ATOM 712 N N . ALA A 1 86 ? 10.612 -4.266 7.474 1.00 57.12 86 ALA A N 1
ATOM 713 C CA . ALA A 1 86 ? 9.188 -4.366 7.155 1.00 57.12 86 ALA A CA 1
ATOM 714 C C . ALA A 1 86 ? 8.292 -4.071 8.374 1.00 57.12 86 ALA A C 1
ATOM 716 O O . ALA A 1 86 ? 7.128 -3.697 8.203 1.00 57.12 86 ALA A O 1
ATOM 717 N N . TRP A 1 87 ? 8.831 -4.189 9.592 1.00 54.78 87 TRP A N 1
ATOM 718 C CA . TRP A 1 87 ? 8.138 -3.861 10.836 1.00 54.78 87 TRP A CA 1
ATOM 719 C C . TRP A 1 87 ? 8.314 -2.381 11.219 1.00 54.78 87 TRP A C 1
ATOM 721 O O . TRP A 1 87 ? 9.390 -1.798 11.111 1.00 54.78 87 TRP A O 1
ATOM 731 N N . GLY A 1 88 ? 7.231 -1.746 11.684 1.00 56.53 88 GLY A N 1
ATOM 732 C CA . GLY A 1 88 ? 7.276 -0.375 12.216 1.00 56.53 88 GLY A CA 1
ATOM 733 C C . GLY A 1 88 ? 7.426 0.747 11.177 1.00 56.53 88 GLY A C 1
ATOM 734 O O . GLY A 1 88 ? 7.993 1.785 11.498 1.00 56.53 88 GLY A O 1
ATOM 735 N N . ALA A 1 89 ? 6.926 0.549 9.949 1.00 62.44 89 ALA A N 1
ATOM 736 C CA . ALA A 1 89 ? 6.897 1.537 8.855 1.00 62.44 89 ALA A CA 1
ATOM 737 C C . ALA A 1 89 ? 8.266 1.993 8.296 1.00 62.44 89 ALA A C 1
ATOM 739 O O . ALA A 1 89 ? 8.308 2.906 7.476 1.00 62.44 89 ALA A O 1
ATOM 740 N N . ARG A 1 90 ? 9.378 1.344 8.668 1.00 72.69 90 ARG A N 1
ATOM 741 C CA . ARG A 1 90 ? 10.731 1.722 8.207 1.00 72.69 90 ARG A CA 1
ATOM 742 C C . ARG A 1 90 ? 10.995 1.383 6.738 1.00 72.69 90 ARG A C 1
ATOM 744 O O . ARG A 1 90 ? 11.750 2.085 6.079 1.00 72.69 90 ARG A O 1
ATOM 751 N N . GLY A 1 91 ? 10.336 0.351 6.221 1.00 84.12 91 GLY A N 1
ATOM 752 C CA . GLY A 1 91 ? 10.403 -0.066 4.823 1.00 84.12 91 GLY A CA 1
ATOM 753 C C . GLY A 1 91 ? 9.257 0.457 3.958 1.00 84.12 91 GLY A C 1
ATOM 754 O O . GLY A 1 91 ? 8.900 -0.213 2.990 1.00 84.12 91 GLY A O 1
ATOM 755 N N . VAL A 1 92 ? 8.621 1.582 4.317 1.00 91.06 92 VAL A N 1
ATOM 756 C CA . VAL A 1 92 ? 7.533 2.204 3.541 1.00 91.06 92 VAL A CA 1
ATOM 757 C C . VAL A 1 92 ? 7.838 3.682 3.314 1.00 91.06 92 VAL A C 1
ATOM 759 O O . VAL A 1 92 ? 7.904 4.467 4.253 1.00 91.06 92 VAL A O 1
ATOM 762 N N . TYR A 1 93 ? 7.958 4.073 2.051 1.00 94.62 93 TYR A N 1
ATOM 763 C CA . TYR A 1 93 ? 8.311 5.419 1.620 1.00 94.62 93 TYR A CA 1
ATOM 764 C C . TYR A 1 93 ? 7.158 6.016 0.818 1.00 94.62 93 TYR A C 1
ATOM 766 O O . TYR A 1 93 ? 6.797 5.495 -0.240 1.00 94.62 93 TYR A O 1
ATOM 774 N N . PHE A 1 94 ? 6.578 7.115 1.302 1.00 95.38 94 PHE A N 1
ATOM 775 C CA . PHE A 1 94 ? 5.585 7.864 0.538 1.00 95.38 94 PHE A CA 1
ATOM 776 C C . PHE A 1 94 ? 6.266 8.966 -0.270 1.00 95.38 94 PHE A C 1
ATOM 778 O O . PHE A 1 94 ? 6.748 9.943 0.300 1.00 95.38 94 PHE A O 1
ATOM 785 N N . GLY A 1 95 ? 6.279 8.825 -1.598 1.00 95.81 95 GLY A N 1
ATOM 786 C CA . GLY A 1 95 ? 6.970 9.742 -2.501 1.00 95.81 95 GLY A CA 1
ATOM 787 C C . GLY A 1 95 ? 6.624 11.202 -2.229 1.00 95.81 95 GLY A C 1
ATOM 788 O O . GLY A 1 95 ? 7.512 12.002 -1.942 1.00 95.81 95 GLY A O 1
ATOM 789 N N . SER A 1 96 ? 5.343 11.570 -2.247 1.00 94.00 96 SER A N 1
ATOM 790 C CA . SER A 1 96 ? 4.917 12.966 -2.058 1.00 94.00 96 SER A CA 1
ATOM 791 C C . SER A 1 96 ? 5.226 13.554 -0.674 1.00 94.00 96 SER A C 1
ATOM 793 O O . SER A 1 96 ? 5.078 14.761 -0.508 1.00 94.00 96 SER A O 1
ATOM 795 N N . ASP A 1 97 ? 5.636 12.748 0.309 1.00 92.81 97 ASP A N 1
ATOM 796 C CA . ASP A 1 97 ? 5.961 13.206 1.669 1.00 92.81 97 ASP A CA 1
ATOM 797 C C . ASP A 1 97 ? 7.463 13.411 1.915 1.00 92.81 97 ASP A C 1
ATOM 799 O O . ASP A 1 97 ? 7.846 14.127 2.833 1.00 92.81 97 ASP A O 1
ATOM 803 N N . LEU A 1 98 ? 8.319 12.805 1.091 1.00 94.56 98 LEU A N 1
ATOM 804 C CA . LEU A 1 98 ? 9.774 12.906 1.228 1.00 94.56 98 LEU A CA 1
ATOM 805 C C . LEU A 1 98 ? 10.331 14.188 0.584 1.00 94.56 98 LEU A C 1
ATOM 807 O O . LEU A 1 98 ? 9.630 14.891 -0.141 1.00 94.56 98 LEU A O 1
ATOM 811 N N . SER A 1 99 ? 11.611 14.510 0.778 1.00 95.81 99 SER A N 1
ATOM 812 C CA . SER A 1 99 ? 12.322 15.453 -0.105 1.00 95.81 99 SER A CA 1
ATOM 813 C C . SER A 1 99 ? 12.648 14.807 -1.466 1.00 95.81 99 SER A C 1
ATOM 815 O O . SER A 1 99 ? 12.352 13.629 -1.703 1.00 95.81 99 SER A O 1
ATOM 817 N N . ALA A 1 100 ? 13.205 15.566 -2.413 1.00 96.19 100 ALA A N 1
ATOM 818 C CA . ALA A 1 100 ? 13.728 14.985 -3.654 1.00 96.19 100 ALA A CA 1
ATOM 819 C C . ALA A 1 100 ? 14.935 14.071 -3.374 1.00 96.19 100 ALA A C 1
ATOM 821 O O . ALA A 1 100 ? 14.996 12.962 -3.913 1.00 96.19 100 ALA A O 1
ATOM 822 N N . GLU A 1 101 ? 15.839 14.477 -2.471 1.00 96.88 101 GLU A N 1
ATOM 823 C CA . GLU A 1 101 ? 17.008 13.666 -2.113 1.00 96.88 101 GLU A CA 1
ATOM 824 C C . GLU A 1 101 ? 16.596 12.376 -1.399 1.00 96.88 101 GLU A C 1
ATOM 826 O O . GLU A 1 101 ? 17.029 11.294 -1.786 1.00 96.88 101 GLU A O 1
ATOM 831 N N . GLN A 1 102 ? 15.707 12.463 -0.405 1.00 96.62 102 GLN A N 1
ATOM 832 C CA . GLN A 1 102 ? 15.245 11.296 0.356 1.00 96.62 102 GLN A CA 1
ATOM 833 C C . GLN A 1 102 ? 14.535 10.268 -0.532 1.00 96.62 102 GLN A C 1
ATOM 835 O O . GLN A 1 102 ? 14.758 9.066 -0.394 1.00 96.62 102 GLN A O 1
ATOM 840 N N . TRP A 1 103 ? 13.698 10.732 -1.463 1.00 97.50 103 TRP A N 1
ATOM 841 C CA . TRP A 1 103 ? 13.059 9.857 -2.445 1.00 97.50 103 TRP A CA 1
ATOM 842 C C . TRP A 1 103 ? 14.084 9.192 -3.365 1.00 97.50 103 TRP A C 1
ATOM 844 O O . TRP A 1 103 ? 14.004 7.988 -3.600 1.00 97.50 103 TRP A O 1
ATOM 854 N N . SER A 1 104 ? 15.078 9.949 -3.833 1.00 97.81 104 SER A N 1
ATOM 855 C CA . SER A 1 104 ? 16.144 9.413 -4.682 1.00 97.81 104 SER A CA 1
ATOM 856 C C . SER A 1 104 ? 16.951 8.327 -3.973 1.00 97.81 104 SER A C 1
ATOM 858 O O . SER A 1 104 ? 17.205 7.277 -4.559 1.00 97.81 104 SER A O 1
ATOM 860 N N . VAL A 1 105 ? 17.285 8.533 -2.695 1.00 97.50 105 VAL A N 1
ATOM 861 C CA . VAL A 1 105 ? 17.949 7.523 -1.855 1.00 97.50 105 VAL A CA 1
ATOM 862 C C . VAL A 1 105 ? 17.090 6.261 -1.730 1.00 97.50 105 VAL A C 1
ATOM 864 O O . VAL A 1 105 ? 17.605 5.157 -1.895 1.00 97.50 105 VAL A O 1
ATOM 867 N N . ALA A 1 106 ? 15.781 6.402 -1.496 1.00 96.62 106 ALA A N 1
ATOM 868 C CA . ALA A 1 106 ? 14.874 5.260 -1.381 1.00 96.62 106 ALA A CA 1
ATOM 869 C C . ALA A 1 106 ? 14.765 4.458 -2.693 1.00 96.62 106 ALA A C 1
ATOM 871 O O . ALA A 1 106 ? 14.811 3.229 -2.666 1.00 96.62 106 ALA A O 1
ATOM 872 N N . VAL A 1 107 ? 14.674 5.138 -3.843 1.00 97.69 107 VAL A N 1
ATOM 873 C CA . VAL A 1 107 ? 14.656 4.491 -5.168 1.00 97.69 107 VAL A CA 1
ATOM 874 C C . VAL A 1 107 ? 15.979 3.776 -5.448 1.00 97.69 107 VAL A C 1
ATOM 876 O O . VAL A 1 107 ? 15.964 2.628 -5.881 1.00 97.69 107 VAL A O 1
ATOM 879 N N . GLN A 1 108 ? 17.123 4.411 -5.172 1.00 97.75 108 GLN A N 1
ATOM 880 C CA . GLN A 1 108 ? 18.434 3.775 -5.352 1.00 97.75 108 GLN A CA 1
ATOM 881 C C . GLN A 1 108 ? 18.578 2.523 -4.490 1.00 97.75 108 GLN A C 1
ATOM 883 O O . GLN A 1 108 ? 19.009 1.491 -5.000 1.00 97.75 108 GLN A O 1
ATOM 888 N N . LYS A 1 109 ? 18.161 2.588 -3.218 1.00 95.69 109 LYS A N 1
ATOM 889 C CA . LYS A 1 109 ? 18.143 1.425 -2.324 1.00 95.69 109 LYS A CA 1
ATOM 890 C C . LYS A 1 109 ? 17.312 0.287 -2.919 1.00 95.69 109 LYS A C 1
ATOM 892 O O . LYS A 1 109 ? 17.807 -0.828 -3.025 1.00 95.69 109 LYS A O 1
ATOM 897 N N . ALA A 1 110 ? 16.093 0.583 -3.373 1.00 95.88 110 ALA A N 1
ATOM 898 C CA . ALA A 1 110 ? 15.204 -0.418 -3.959 1.00 95.88 110 ALA A CA 1
ATOM 899 C C . ALA A 1 110 ? 15.797 -1.118 -5.192 1.00 95.88 110 ALA A C 1
ATOM 901 O O . ALA A 1 110 ? 15.612 -2.321 -5.353 1.00 95.88 110 ALA A O 1
ATOM 902 N N . LEU A 1 111 ? 16.521 -0.382 -6.041 1.00 97.19 111 LEU A N 1
ATOM 903 C CA . LEU A 1 111 ? 17.178 -0.946 -7.223 1.00 97.19 111 LEU A CA 1
ATOM 904 C C . LEU A 1 111 ? 18.409 -1.785 -6.866 1.00 97.19 111 LEU A C 1
ATOM 906 O O . LEU A 1 111 ? 18.627 -2.828 -7.472 1.00 97.19 111 LEU A O 1
ATOM 910 N N . LEU A 1 112 ? 19.214 -1.335 -5.899 1.00 96.38 112 LEU A N 1
ATOM 911 C CA . LEU A 1 112 ? 20.428 -2.035 -5.467 1.00 96.38 112 LEU A CA 1
ATOM 912 C C . LEU A 1 112 ? 20.124 -3.323 -4.697 1.00 96.38 112 LEU A C 1
ATOM 914 O O . LEU A 1 112 ? 20.891 -4.278 -4.770 1.00 96.38 112 LEU A O 1
ATOM 918 N N . GLU A 1 113 ? 19.030 -3.347 -3.938 1.00 93.38 113 GLU A N 1
ATOM 919 C CA . GLU A 1 113 ? 18.682 -4.478 -3.076 1.00 93.38 113 GLU A CA 1
ATOM 920 C C . GLU A 1 113 ? 17.807 -5.531 -3.760 1.00 93.38 113 GLU A C 1
ATOM 922 O O . GLU A 1 113 ? 17.519 -6.544 -3.130 1.00 93.38 113 GLU A O 1
ATOM 927 N N . PHE A 1 114 ? 17.418 -5.345 -5.026 1.00 92.75 114 PHE A N 1
ATOM 928 C CA . PHE A 1 114 ? 16.417 -6.175 -5.705 1.00 92.75 114 PHE A CA 1
ATOM 929 C C . PHE A 1 114 ? 16.646 -7.691 -5.572 1.00 92.75 114 PHE A C 1
ATOM 931 O O . PHE A 1 114 ? 15.724 -8.411 -5.190 1.00 92.75 114 PHE A O 1
ATOM 938 N N . ASP A 1 115 ? 17.877 -8.162 -5.803 1.00 90.88 115 ASP A N 1
ATOM 939 C CA . ASP A 1 115 ? 18.226 -9.592 -5.762 1.00 90.88 115 ASP A CA 1
ATOM 940 C C . ASP A 1 115 ? 18.165 -10.205 -4.350 1.00 90.88 115 ASP A C 1
ATOM 942 O O . ASP A 1 115 ? 18.158 -11.426 -4.193 1.00 90.88 115 ASP A O 1
ATOM 946 N N . ARG A 1 116 ? 18.148 -9.367 -3.305 1.00 89.25 116 ARG A N 1
ATOM 947 C CA . ARG A 1 116 ? 18.123 -9.789 -1.895 1.00 89.25 116 ARG A CA 1
ATOM 948 C C . ARG A 1 116 ? 16.764 -9.543 -1.253 1.00 89.25 116 ARG A C 1
ATOM 950 O O . ARG A 1 116 ? 16.226 -10.428 -0.593 1.00 89.25 116 ARG A O 1
ATOM 957 N N . THR A 1 117 ? 16.238 -8.341 -1.444 1.00 88.25 117 THR A N 1
ATOM 958 C CA . THR A 1 117 ? 15.004 -7.853 -0.841 1.00 88.25 117 THR A CA 1
ATOM 959 C C . THR A 1 117 ? 14.260 -7.011 -1.879 1.00 88.25 117 THR A C 1
ATOM 961 O O . THR A 1 117 ? 14.522 -5.812 -2.010 1.00 88.25 117 THR A O 1
ATOM 964 N N . PRO A 1 118 ? 13.334 -7.605 -2.647 1.00 92.25 118 PRO A N 1
ATOM 965 C CA . PRO A 1 118 ? 12.652 -6.884 -3.705 1.00 92.25 118 PRO A CA 1
ATOM 966 C C . PRO A 1 118 ? 11.731 -5.809 -3.130 1.00 92.25 118 PRO A C 1
ATOM 968 O O . PRO A 1 118 ? 11.167 -5.940 -2.043 1.00 92.25 118 PRO A O 1
ATOM 971 N N . TYR A 1 119 ? 11.525 -4.749 -3.902 1.00 95.25 119 TYR A N 1
ATOM 972 C CA . TYR A 1 119 ? 10.598 -3.677 -3.567 1.00 95.25 119 TYR A CA 1
ATOM 973 C C . TYR A 1 119 ? 9.408 -3.687 -4.516 1.00 95.25 119 TYR A C 1
ATOM 975 O O . TYR A 1 119 ? 9.518 -4.028 -5.697 1.00 95.25 119 TYR A O 1
ATOM 98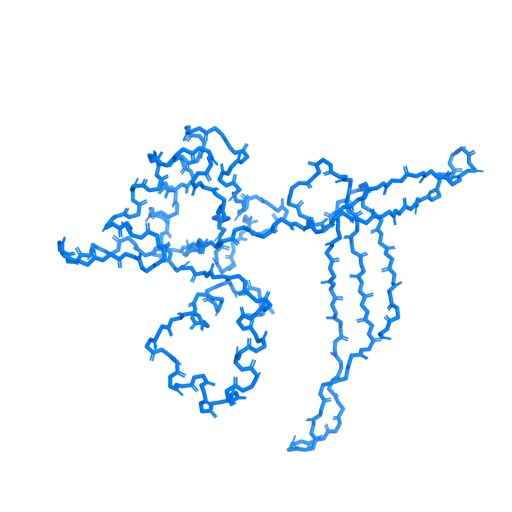3 N N . VAL A 1 120 ? 8.263 -3.249 -4.000 1.00 96.62 120 VAL A N 1
ATOM 984 C CA . VAL A 1 120 ? 7.109 -2.912 -4.828 1.00 96.62 120 VAL A CA 1
ATOM 985 C C . VAL A 1 120 ? 6.856 -1.415 -4.792 1.00 96.62 120 VAL A C 1
ATOM 987 O O . VAL A 1 120 ? 6.932 -0.772 -3.742 1.00 96.62 120 VAL A O 1
ATOM 990 N N . LEU A 1 121 ? 6.506 -0.871 -5.949 1.00 98.00 121 LEU A N 1
ATOM 991 C CA . LEU A 1 121 ? 5.937 0.460 -6.077 1.00 98.00 121 LEU A CA 1
ATOM 992 C C . LEU A 1 121 ? 4.420 0.306 -6.164 1.00 98.00 121 LEU A C 1
ATOM 994 O O . LEU A 1 121 ? 3.928 -0.614 -6.809 1.00 98.00 121 LEU A O 1
ATOM 998 N N . GLN A 1 122 ? 3.657 1.177 -5.524 1.00 97.31 122 GLN A N 1
ATOM 999 C CA . GLN A 1 122 ? 2.201 1.092 -5.500 1.00 97.31 122 GLN A CA 1
ATOM 1000 C C . GLN A 1 122 ? 1.590 2.486 -5.626 1.00 97.31 122 GLN A C 1
ATOM 1002 O O . GLN A 1 122 ? 2.090 3.426 -5.012 1.00 97.31 122 GLN A O 1
ATOM 1007 N N . ARG A 1 123 ? 0.495 2.638 -6.380 1.00 96.88 123 ARG A N 1
ATOM 1008 C CA . ARG A 1 123 ? -0.265 3.900 -6.396 1.00 96.88 123 ARG A CA 1
ATOM 1009 C C . ARG A 1 123 ? -0.748 4.228 -4.984 1.00 96.88 123 ARG A C 1
ATOM 1011 O O . ARG A 1 123 ? -1.328 3.376 -4.307 1.00 96.88 123 ARG A O 1
ATOM 1018 N N . TYR A 1 124 ? -0.521 5.456 -4.533 1.00 95.50 124 TYR A N 1
ATOM 1019 C CA . TYR A 1 124 ? -1.057 5.911 -3.258 1.00 95.50 124 TYR A CA 1
ATOM 1020 C C . TYR A 1 124 ? -2.544 6.242 -3.406 1.00 95.50 124 TYR A C 1
ATOM 1022 O O . TYR A 1 124 ? -2.939 7.009 -4.277 1.00 95.50 124 TYR A O 1
ATOM 1030 N N . HIS A 1 125 ? -3.371 5.689 -2.521 1.00 92.50 125 HIS A N 1
ATOM 1031 C CA . HIS A 1 125 ? -4.773 6.073 -2.395 1.00 92.50 125 HIS A CA 1
ATOM 1032 C C . HIS A 1 125 ? -4.960 6.803 -1.075 1.00 92.50 125 HIS A C 1
ATOM 1034 O O . HIS A 1 125 ? -4.760 6.229 -0.003 1.00 92.50 125 HIS A O 1
ATOM 1040 N N . LYS A 1 126 ? -5.360 8.074 -1.154 1.00 90.44 126 LYS A N 1
ATOM 1041 C CA . LYS A 1 126 ? -5.569 8.914 0.024 1.00 90.44 126 LYS A CA 1
ATOM 1042 C C . LYS A 1 126 ? -6.694 8.335 0.897 1.00 90.44 126 LYS A C 1
ATOM 1044 O O . LYS A 1 126 ? -7.835 8.272 0.434 1.00 90.44 126 LYS A O 1
ATOM 1049 N N . PRO A 1 127 ? -6.424 7.964 2.163 1.00 91.56 127 PRO A N 1
ATOM 1050 C CA . PRO A 1 127 ? -7.456 7.424 3.038 1.00 91.56 127 PRO A CA 1
ATOM 1051 C C . PRO A 1 127 ? -8.539 8.461 3.339 1.00 91.56 127 PRO A C 1
ATOM 1053 O O . PRO A 1 127 ? -8.254 9.659 3.498 1.00 91.56 127 PRO A O 1
ATOM 1056 N N . ARG A 1 128 ? -9.780 7.984 3.465 1.00 91.62 128 ARG A N 1
ATOM 1057 C CA . ARG A 1 128 ? -10.944 8.814 3.785 1.00 91.62 128 ARG A CA 1
ATOM 1058 C C . ARG A 1 128 ? -10.821 9.399 5.193 1.00 91.62 128 ARG A C 1
ATOM 1060 O O . ARG A 1 128 ? -10.427 8.700 6.124 1.00 91.62 128 ARG A O 1
ATOM 1067 N N . LEU A 1 129 ? -11.192 10.674 5.326 1.00 94.38 129 LEU A N 1
ATOM 1068 C CA . LEU A 1 129 ? -11.369 11.328 6.619 1.00 94.38 129 LEU A CA 1
ATOM 1069 C C . LEU A 1 129 ? -12.745 10.960 7.189 1.00 94.38 129 LEU A C 1
ATOM 1071 O O . LEU A 1 129 ? -13.757 11.073 6.492 1.00 94.38 129 LEU A O 1
ATOM 1075 N N . VAL A 1 130 ? -12.772 10.535 8.444 1.00 95.06 130 VAL A N 1
ATOM 1076 C CA . VAL A 1 130 ? -13.980 10.241 9.213 1.00 95.06 130 VAL A CA 1
ATOM 1077 C C . VAL A 1 130 ? -14.009 11.121 10.457 1.00 95.06 130 VAL A C 1
ATOM 1079 O O . VAL A 1 130 ? -12.966 11.476 11.005 1.00 95.06 130 VAL A O 1
ATOM 1082 N N . GLN A 1 131 ? -15.211 11.503 10.880 1.00 96.25 131 GLN A N 1
ATOM 1083 C CA . GLN A 1 131 ? -15.398 12.137 12.180 1.00 96.25 131 GLN A CA 1
ATOM 1084 C C . GLN A 1 131 ? -15.370 11.043 13.245 1.00 96.25 131 GLN A C 1
ATOM 1086 O O . GLN A 1 131 ? -16.061 10.034 13.116 1.00 96.25 131 GLN A O 1
ATOM 1091 N N . SER A 1 132 ? -14.556 11.238 14.272 1.00 94.50 132 SER A N 1
ATOM 1092 C CA . SER A 1 132 ? -14.385 10.292 15.372 1.00 94.50 132 SER A CA 1
ATOM 1093 C C . SER A 1 132 ? -14.078 11.041 16.655 1.00 94.50 132 SER A C 1
ATOM 1095 O O . SER A 1 132 ? -13.672 12.200 16.620 1.00 94.50 132 SER A O 1
ATOM 1097 N N . ASN A 1 133 ? -14.274 10.369 17.784 1.00 94.94 133 ASN A N 1
ATOM 1098 C CA . ASN A 1 133 ? -13.977 10.897 19.105 1.00 94.94 133 ASN A CA 1
ATOM 1099 C C . ASN A 1 133 ? -13.263 9.820 19.924 1.00 94.94 133 ASN A C 1
ATOM 1101 O O . ASN A 1 133 ? -13.537 8.633 19.734 1.00 94.94 133 ASN A O 1
ATOM 1105 N N . TYR A 1 134 ? -12.406 10.228 20.854 1.00 93.50 134 TYR A N 1
ATOM 1106 C CA . TYR A 1 134 ? -11.849 9.342 21.876 1.00 93.50 134 TYR A CA 1
ATOM 1107 C C . TYR A 1 134 ? -12.184 9.869 23.270 1.00 93.50 134 TYR A C 1
ATOM 1109 O O . TYR A 1 134 ? -12.479 11.051 23.445 1.00 93.50 134 TYR A O 1
ATOM 1117 N N . TRP A 1 135 ? -12.167 8.984 24.262 1.00 94.19 135 TRP A N 1
ATOM 1118 C CA . TRP A 1 135 ? -12.333 9.376 25.656 1.00 94.19 135 TRP A CA 1
ATOM 1119 C C . TRP A 1 135 ? -10.971 9.697 26.270 1.00 94.19 135 TRP A C 1
ATOM 1121 O O . TRP A 1 135 ? -10.089 8.838 26.306 1.00 94.19 135 TRP A O 1
ATOM 1131 N N . ASP A 1 136 ? -10.792 10.930 26.733 1.00 94.38 136 ASP A N 1
ATOM 1132 C CA . ASP A 1 136 ? -9.623 11.346 27.501 1.00 94.38 136 ASP A CA 1
ATOM 1133 C C . ASP A 1 136 ? -9.872 11.009 28.976 1.00 94.38 136 ASP A C 1
ATOM 1135 O O . ASP A 1 136 ? -10.695 11.642 29.638 1.00 94.38 136 ASP A O 1
ATOM 1139 N N . PHE A 1 137 ? -9.189 9.978 29.476 1.00 92.94 137 PHE A N 1
ATOM 1140 C CA . PHE A 1 137 ? -9.357 9.498 30.849 1.00 92.94 137 PHE A CA 1
ATOM 1141 C C . PHE A 1 137 ? -8.785 10.457 31.899 1.00 92.94 137 PHE A C 1
ATOM 1143 O O . PHE A 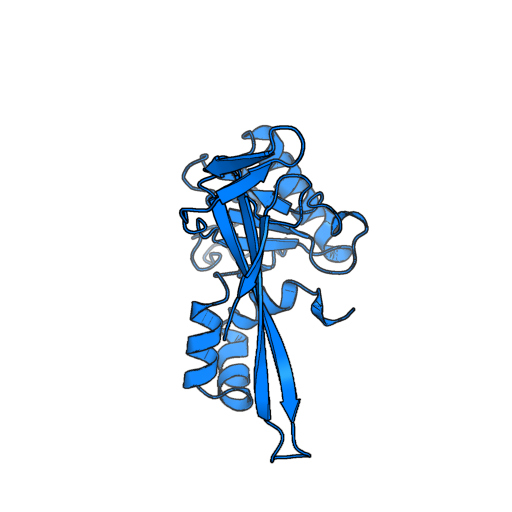1 137 ? -9.288 10.472 33.019 1.00 92.94 137 PHE A O 1
ATOM 1150 N N . GLU A 1 138 ? -7.778 11.267 31.560 1.00 95.31 138 GLU A N 1
ATOM 1151 C CA . GLU A 1 138 ? -7.201 12.245 32.493 1.00 95.31 138 GLU A CA 1
ATOM 1152 C C . GLU A 1 138 ? -8.148 13.431 32.682 1.00 95.31 138 GLU A C 1
ATOM 1154 O O . GLU A 1 138 ? -8.341 13.920 33.795 1.00 95.31 138 GLU A O 1
ATOM 1159 N N . ARG A 1 139 ? -8.771 13.876 31.587 1.00 96.06 139 ARG A N 1
ATOM 1160 C CA . ARG A 1 139 ? -9.715 15.003 31.586 1.00 96.06 139 ARG A CA 1
ATOM 1161 C C . ARG A 1 139 ? -11.171 14.586 31.787 1.00 96.06 139 ARG A C 1
ATOM 1163 O O . ARG A 1 139 ? -12.029 15.454 31.901 1.00 96.06 139 ARG A O 1
ATOM 1170 N N . ASN A 1 140 ? -11.445 13.283 31.818 1.00 96.56 140 ASN A N 1
ATOM 1171 C CA . ASN A 1 140 ? -12.774 12.683 31.933 1.00 96.56 140 ASN A CA 1
ATOM 1172 C C . ASN A 1 140 ? -13.795 13.274 30.940 1.00 96.56 140 ASN A C 1
ATOM 1174 O O . ASN A 1 140 ? -14.905 13.657 31.317 1.00 96.56 140 ASN A O 1
ATOM 1178 N N . GLN A 1 141 ? -13.400 13.389 29.669 1.00 97.56 141 GLN A N 1
ATOM 1179 C CA . GLN A 1 141 ? -14.224 14.012 28.633 1.00 97.56 141 GLN A CA 1
ATOM 1180 C C . GLN A 1 141 ? -14.056 13.348 27.266 1.00 97.56 141 GLN A C 1
ATOM 1182 O O . GLN A 1 141 ? -13.019 12.762 26.947 1.00 97.56 141 GLN A O 1
ATOM 1187 N N . LEU A 1 142 ? -15.071 13.511 26.418 1.00 96.50 142 LEU A N 1
ATOM 1188 C CA . LEU A 1 142 ? -15.021 13.098 25.023 1.00 96.50 142 LEU A CA 1
ATOM 1189 C C . LEU A 1 142 ? -14.296 14.164 24.190 1.00 96.50 142 LEU A C 1
ATOM 1191 O O . LEU A 1 142 ? -14.707 15.324 24.172 1.00 96.50 142 LEU A O 1
ATOM 1195 N N . VAL A 1 143 ? -13.242 13.771 23.478 1.00 96.56 143 VAL A N 1
ATOM 1196 C CA . VAL A 1 143 ? -12.429 14.668 22.651 1.00 96.56 143 VAL A CA 1
ATOM 1197 C C . VAL A 1 143 ? -12.642 14.350 21.168 1.00 96.56 143 VAL A C 1
ATOM 1199 O O . VAL A 1 143 ? -12.390 13.216 20.744 1.00 96.56 143 VAL A O 1
ATOM 1202 N N . PRO A 1 144 ? -13.075 15.332 20.354 1.00 96.44 144 PRO A N 1
ATOM 1203 C CA . PRO A 1 144 ? -13.123 15.182 18.908 1.00 96.44 144 PRO A CA 1
ATOM 1204 C C . PRO A 1 144 ? -11.742 14.957 18.304 1.00 96.44 144 PRO A C 1
ATOM 1206 O O . PRO A 1 144 ? -10.799 15.704 18.555 1.00 96.44 144 PRO A O 1
ATOM 1209 N N . MET A 1 145 ? -11.643 13.946 17.450 1.00 95.00 145 MET A N 1
ATOM 1210 C CA . MET A 1 145 ? -10.441 13.615 16.698 1.00 95.00 145 MET A CA 1
ATOM 1211 C C . MET A 1 145 ? -10.839 13.159 15.292 1.00 95.00 145 MET A C 1
ATOM 1213 O O . MET A 1 145 ? -10.933 11.955 15.045 1.00 95.00 145 MET A O 1
ATOM 1217 N N . PRO A 1 146 ? -11.091 14.086 14.349 1.00 95.62 146 PRO A N 1
ATOM 1218 C CA . PRO A 1 146 ? -11.227 13.734 12.943 1.00 95.62 146 PRO A CA 1
ATOM 1219 C C . PRO A 1 146 ? -9.979 12.977 12.486 1.00 95.62 146 PRO A C 1
ATOM 1221 O O . PRO A 1 146 ? -8.851 13.413 12.732 1.00 95.62 146 PRO A O 1
ATOM 1224 N N . GLY A 1 147 ? -10.171 11.842 11.825 1.00 95.19 147 GLY A N 1
ATOM 1225 C CA . GLY A 1 147 ? -9.072 10.931 11.549 1.00 95.19 147 GLY A CA 1
ATOM 1226 C C . GLY A 1 147 ? -9.201 10.193 10.231 1.00 95.19 147 GLY A C 1
ATOM 1227 O O . GLY A 1 147 ? -10.251 10.171 9.591 1.00 95.19 147 GLY A O 1
ATOM 1228 N N . ARG A 1 148 ? -8.097 9.600 9.792 1.00 95.44 148 ARG A N 1
ATOM 1229 C CA . ARG A 1 148 ? -8.045 8.723 8.624 1.00 95.44 148 ARG A CA 1
ATOM 1230 C C . ARG A 1 148 ? -8.161 7.277 9.065 1.00 95.44 148 ARG A C 1
ATOM 1232 O O . ARG A 1 148 ? -7.446 6.850 9.968 1.00 95.44 148 ARG A O 1
ATOM 1239 N N . VAL A 1 149 ? -9.038 6.529 8.404 1.00 93.88 149 VAL A N 1
ATOM 1240 C CA . VAL A 1 149 ? -9.377 5.160 8.805 1.00 93.88 149 VAL A CA 1
ATOM 1241 C C . VAL A 1 149 ? -8.726 4.111 7.904 1.00 93.88 149 VAL A C 1
ATOM 1243 O O . VAL A 1 149 ? -8.753 4.214 6.676 1.00 93.88 149 VAL A O 1
ATOM 1246 N N . ARG A 1 150 ? -8.182 3.067 8.532 1.00 92.94 150 ARG A N 1
ATOM 1247 C CA . ARG A 1 150 ? -7.849 1.779 7.916 1.00 92.94 150 ARG A CA 1
ATOM 1248 C C . ARG A 1 150 ? -8.791 0.721 8.482 1.00 92.94 150 ARG A C 1
ATOM 1250 O O . ARG A 1 150 ? -8.883 0.584 9.699 1.00 92.94 150 ARG A O 1
ATOM 1257 N N . LEU A 1 151 ? -9.445 -0.036 7.604 1.00 93.25 151 LEU A N 1
ATOM 1258 C CA . LEU A 1 151 ? -10.298 -1.163 7.981 1.00 93.25 151 LEU A CA 1
ATOM 1259 C C . LEU A 1 151 ? -9.533 -2.475 7.808 1.00 93.25 151 LEU A C 1
ATOM 1261 O O . LEU A 1 151 ? -8.948 -2.717 6.753 1.00 93.25 151 LEU A O 1
ATOM 1265 N N . CYS A 1 152 ? -9.548 -3.308 8.843 1.00 92.69 152 CYS A N 1
ATOM 1266 C CA . CYS A 1 152 ? -8.963 -4.642 8.847 1.00 92.69 152 CYS A CA 1
ATOM 1267 C C . CYS A 1 152 ? -10.086 -5.668 9.069 1.00 92.69 152 CYS A C 1
ATOM 1269 O O . CYS A 1 152 ? -10.467 -5.902 10.219 1.00 92.69 152 CYS A O 1
ATOM 1271 N N . PRO A 1 153 ? -10.693 -6.201 7.994 1.00 93.25 153 PRO A N 1
ATOM 1272 C CA . PRO A 1 153 ? -11.743 -7.207 8.102 1.00 93.25 153 PRO A CA 1
ATOM 1273 C C . PRO A 1 153 ? -11.166 -8.588 8.444 1.00 93.25 153 PRO A C 1
ATOM 1275 O O . PRO A 1 153 ? -10.163 -9.008 7.868 1.00 93.25 153 PRO A O 1
ATOM 1278 N N . TYR A 1 154 ? -11.830 -9.304 9.348 1.00 92.12 154 TYR A N 1
ATOM 1279 C CA . TYR A 1 154 ? -11.490 -10.659 9.778 1.00 92.12 154 TYR A CA 1
ATOM 1280 C C . TYR A 1 154 ? -12.535 -11.639 9.261 1.00 92.12 154 TYR A C 1
ATOM 1282 O O . TYR A 1 154 ? -13.726 -11.493 9.537 1.00 92.12 154 TYR A O 1
ATOM 1290 N N . TYR A 1 155 ? -12.079 -12.651 8.528 1.00 91.75 155 TYR A N 1
ATOM 1291 C CA . TYR A 1 155 ? -12.938 -13.685 7.966 1.00 91.75 155 TYR A CA 1
ATOM 1292 C C . TYR A 1 155 ? -12.629 -15.033 8.610 1.00 91.75 155 TYR A C 1
ATOM 1294 O O . TYR A 1 155 ? -11.461 -15.402 8.728 1.00 91.75 155 TYR A O 1
ATOM 1302 N N . PHE A 1 156 ? -13.670 -15.782 8.965 1.00 92.00 156 PHE A N 1
ATOM 1303 C CA . PHE A 1 156 ? -13.554 -17.189 9.342 1.00 92.00 156 PHE A CA 1
ATOM 1304 C C . PHE A 1 156 ? -14.156 -18.065 8.253 1.00 92.00 156 PHE A C 1
ATOM 1306 O O . PHE A 1 156 ? -15.211 -17.755 7.699 1.00 92.00 156 PHE A O 1
ATOM 1313 N N . VAL A 1 157 ? -13.469 -19.156 7.931 1.00 93.56 157 VAL A N 1
ATOM 1314 C CA . VAL A 1 157 ? -13.958 -20.138 6.966 1.00 93.56 157 VAL A CA 1
ATOM 1315 C C . VAL A 1 157 ? -14.787 -21.175 7.716 1.00 93.56 157 VAL A C 1
ATOM 1317 O O . VAL A 1 157 ? -14.305 -21.760 8.681 1.00 93.56 157 VAL A O 1
ATOM 1320 N N . ALA A 1 158 ? -16.031 -21.379 7.286 1.00 93.38 158 ALA A N 1
ATOM 1321 C CA . ALA A 1 158 ? -16.931 -22.399 7.822 1.00 93.38 158 ALA A CA 1
ATOM 1322 C C . ALA A 1 158 ? -17.310 -23.408 6.728 1.00 93.38 158 ALA A C 1
ATOM 1324 O O . ALA A 1 158 ? -17.463 -23.016 5.571 1.00 93.38 158 ALA A O 1
ATOM 1325 N N . GLY A 1 159 ? -17.498 -24.676 7.103 1.00 92.94 159 GLY A N 1
ATOM 1326 C CA . GLY A 1 159 ? -17.741 -25.793 6.178 1.00 92.94 159 GLY A CA 1
ATOM 1327 C C . GLY A 1 159 ? -16.461 -26.538 5.784 1.00 92.94 159 GLY A C 1
ATOM 1328 O O . GLY A 1 159 ? -15.366 -26.175 6.210 1.00 92.94 159 GLY A O 1
ATOM 1329 N N . GLU A 1 160 ? -16.604 -27.575 4.959 1.00 91.69 160 GLU A N 1
ATOM 1330 C CA . GLU A 1 160 ? -15.501 -28.443 4.517 1.00 91.69 160 GLU A CA 1
ATOM 1331 C C . GLU A 1 160 ? -15.476 -28.599 2.989 1.00 91.69 160 GLU A C 1
ATOM 1333 O O . GLU A 1 160 ? -16.518 -28.547 2.325 1.00 91.69 160 GLU A O 1
ATOM 1338 N N . GLY A 1 161 ? -14.280 -28.789 2.422 1.00 89.75 161 GLY A N 1
ATOM 1339 C CA . GLY A 1 161 ? -14.083 -28.955 0.978 1.00 89.75 161 GLY A CA 1
ATOM 1340 C C . GLY A 1 161 ? -14.737 -27.835 0.162 1.00 89.75 161 GLY A C 1
ATOM 1341 O O . GLY A 1 161 ? -14.648 -26.658 0.512 1.00 89.75 161 GLY A O 1
ATOM 1342 N N . ASP A 1 162 ? -15.467 -28.208 -0.887 1.00 88.00 162 ASP A N 1
ATOM 1343 C CA . ASP A 1 162 ? -16.139 -27.268 -1.798 1.00 88.00 162 ASP A CA 1
ATOM 1344 C C . ASP A 1 162 ? -17.288 -26.478 -1.147 1.00 88.00 162 ASP A C 1
ATOM 1346 O O . ASP A 1 162 ? -17.764 -25.475 -1.696 1.00 88.00 162 ASP A O 1
ATOM 1350 N N . SER A 1 163 ? -17.744 -26.894 0.040 1.00 91.12 163 SER A N 1
ATOM 1351 C CA . SER A 1 163 ? -18.760 -26.173 0.814 1.00 91.12 163 SER A CA 1
ATOM 1352 C C . SER A 1 163 ? -18.178 -25.061 1.690 1.00 91.12 163 SER A C 1
ATOM 1354 O O . SER A 1 163 ? -18.940 -24.240 2.197 1.00 91.12 163 SER A O 1
ATOM 1356 N N . ALA A 1 164 ? -16.849 -24.989 1.836 1.00 93.12 164 ALA A N 1
ATOM 1357 C CA . ALA A 1 164 ? -16.189 -23.998 2.674 1.00 93.12 164 ALA A CA 1
ATOM 1358 C C . ALA A 1 164 ? -16.489 -22.563 2.199 1.00 93.12 164 ALA A C 1
ATOM 1360 O O . ALA A 1 164 ? -16.336 -22.228 1.019 1.00 93.12 164 ALA A O 1
ATOM 1361 N N . ARG A 1 165 ? -16.928 -21.687 3.107 1.00 92.19 165 ARG A N 1
ATOM 1362 C CA . ARG A 1 165 ? -17.232 -20.274 2.821 1.00 92.19 165 ARG A CA 1
ATOM 1363 C C . ARG A 1 165 ? -16.563 -19.361 3.836 1.00 92.19 165 ARG A C 1
ATOM 1365 O O . ARG A 1 165 ? -16.640 -19.599 5.037 1.00 92.19 165 ARG A O 1
ATOM 1372 N N . ALA A 1 166 ? -15.934 -18.296 3.341 1.00 92.19 166 ALA A N 1
ATOM 1373 C CA . ALA A 1 166 ? -15.394 -17.228 4.172 1.00 92.19 166 ALA A CA 1
ATOM 1374 C C . ALA A 1 166 ? -16.524 -16.294 4.631 1.00 92.19 166 ALA A C 1
ATOM 1376 O O . ALA A 1 166 ? -17.206 -15.689 3.805 1.00 92.19 166 ALA A O 1
ATOM 1377 N N . ASN A 1 167 ? -16.691 -16.154 5.944 1.00 93.12 167 ASN A N 1
ATOM 1378 C CA . ASN A 1 167 ? -17.689 -15.298 6.574 1.00 93.12 167 ASN A CA 1
ATOM 1379 C C . ASN A 1 167 ? -17.003 -14.142 7.296 1.00 93.12 167 ASN A C 1
ATOM 1381 O O . ASN A 1 167 ? -16.120 -14.359 8.131 1.00 93.12 167 ASN A O 1
ATOM 1385 N N . LEU A 1 168 ? -17.422 -12.912 6.991 1.00 93.56 168 LEU A N 1
ATOM 1386 C CA . LEU A 1 168 ? -16.957 -11.731 7.711 1.00 93.56 168 LEU A CA 1
ATOM 1387 C C . LEU A 1 168 ? -17.427 -11.827 9.163 1.00 93.56 168 LEU A C 1
ATOM 1389 O O . LEU A 1 168 ? -18.622 -11.874 9.429 1.00 93.56 168 LEU A O 1
ATOM 1393 N N . SER A 1 169 ? -16.478 -11.880 10.089 1.00 92.56 169 SER A N 1
ATOM 1394 C CA . SER A 1 169 ? -16.745 -12.115 11.513 1.00 92.56 169 SER A CA 1
ATOM 1395 C C . SER A 1 169 ? -16.485 -10.882 12.375 1.00 92.56 169 SER A C 1
ATOM 1397 O O . SER A 1 169 ? -16.902 -10.821 13.526 1.00 92.56 169 SER A O 1
ATOM 1399 N N . GLY A 1 170 ? -15.818 -9.876 11.815 1.00 94.12 170 GLY A N 1
ATOM 1400 C CA . GLY A 1 170 ? -15.623 -8.580 12.446 1.00 94.12 170 GLY A CA 1
ATOM 1401 C C . GLY A 1 170 ? -14.695 -7.705 11.622 1.00 94.12 170 GLY A C 1
ATOM 1402 O O . GLY A 1 170 ? -13.996 -8.179 10.724 1.00 94.12 170 GLY A O 1
ATOM 1403 N N . VAL A 1 171 ? -14.670 -6.415 11.929 1.00 95.69 171 VAL A N 1
ATOM 1404 C CA . VAL A 1 171 ? -13.743 -5.466 11.312 1.00 95.69 171 VAL A CA 1
ATOM 1405 C C . VAL A 1 171 ? -13.114 -4.628 12.414 1.00 95.69 171 VAL A C 1
ATOM 1407 O O . VAL A 1 171 ? -13.819 -4.095 13.265 1.00 95.69 171 VAL A O 1
ATOM 1410 N N . LEU A 1 172 ? -11.790 -4.488 12.401 1.00 94.88 172 LEU A N 1
ATOM 1411 C CA . LEU A 1 172 ? -11.097 -3.517 13.244 1.00 94.88 172 LEU A CA 1
ATOM 1412 C C . LEU A 1 172 ? -10.868 -2.235 12.445 1.00 94.88 172 LEU A C 1
ATOM 1414 O O . LEU A 1 172 ? -10.163 -2.250 11.431 1.00 94.88 172 LEU A O 1
ATOM 1418 N N . ALA A 1 173 ? -11.417 -1.121 12.919 1.00 94.69 173 ALA A N 1
ATOM 1419 C CA . ALA A 1 173 ? -11.037 0.200 12.449 1.00 94.69 173 ALA A CA 1
ATOM 1420 C C . ALA A 1 173 ? -9.839 0.715 13.253 1.00 94.69 173 ALA A C 1
ATOM 1422 O O . ALA A 1 173 ? -9.877 0.798 14.480 1.00 94.69 173 ALA A O 1
ATOM 1423 N N . THR A 1 174 ? -8.774 1.089 12.545 1.00 94.69 174 THR A N 1
ATOM 1424 C CA . THR A 1 174 ? -7.667 1.889 13.080 1.00 94.69 174 THR A CA 1
ATOM 1425 C C . THR A 1 174 ? -7.820 3.307 12.544 1.00 94.69 174 THR A C 1
ATOM 1427 O O . THR A 1 174 ? -7.697 3.512 11.334 1.00 94.69 174 THR A O 1
ATOM 1430 N N . ILE A 1 175 ? -8.109 4.272 13.416 1.00 95.56 175 ILE A N 1
ATOM 1431 C CA . ILE A 1 175 ? -8.308 5.675 13.041 1.00 95.56 175 ILE A CA 1
ATOM 1432 C C . ILE A 1 175 ? -7.141 6.496 13.582 1.00 95.56 175 ILE A C 1
ATOM 1434 O O . ILE A 1 175 ? -6.995 6.645 14.792 1.00 95.56 175 ILE A O 1
ATOM 1438 N N . CYS A 1 176 ? -6.312 7.027 12.689 1.00 94.62 176 CYS A N 1
ATOM 1439 C CA . CYS A 1 176 ? -5.185 7.889 13.047 1.00 94.62 176 CYS A CA 1
ATOM 1440 C C . CYS A 1 176 ? -5.553 9.371 12.871 1.00 94.62 176 CYS A C 1
ATOM 1442 O O . CYS A 1 176 ? -6.414 9.674 12.040 1.00 94.62 176 CYS A O 1
ATOM 1444 N N . PRO A 1 177 ? -4.879 10.299 13.572 1.00 93.88 177 PRO A N 1
ATOM 1445 C CA . PRO A 1 177 ? -5.052 11.739 13.377 1.00 93.88 177 PRO A CA 1
ATOM 1446 C C . PRO A 1 177 ? -4.987 12.178 11.901 1.00 93.88 177 PRO A C 1
ATOM 1448 O O . PRO A 1 177 ? -4.281 11.583 11.083 1.00 93.88 177 PRO A O 1
ATOM 1451 N N . ALA A 1 178 ? -5.754 13.211 11.535 1.00 92.88 178 ALA A N 1
ATOM 1452 C CA . ALA A 1 178 ? -5.964 13.633 10.142 1.00 92.88 178 ALA A CA 1
ATOM 1453 C C . ALA A 1 178 ? -4.690 14.055 9.376 1.00 92.88 178 ALA A C 1
ATOM 1455 O O . ALA A 1 178 ? -4.658 13.982 8.136 1.00 92.88 178 ALA A O 1
ATOM 1456 N N . ASP A 1 179 ? -3.665 14.506 10.104 1.00 90.31 179 ASP A N 1
ATOM 1457 C CA . ASP A 1 179 ? -2.346 14.887 9.592 1.00 90.31 179 ASP A CA 1
ATOM 1458 C C . ASP A 1 179 ? -1.522 13.671 9.147 1.00 90.31 179 ASP A C 1
ATOM 1460 O O . ASP A 1 179 ? -0.632 13.806 8.304 1.00 90.31 179 ASP A O 1
ATOM 1464 N N . LYS A 1 180 ? -1.844 12.466 9.636 1.00 89.25 180 LYS A N 1
ATOM 1465 C CA . LYS A 1 180 ? -1.160 11.237 9.226 1.00 89.25 180 LYS A CA 1
ATOM 1466 C C . LYS A 1 180 ? -1.561 10.848 7.807 1.00 89.25 180 LYS A C 1
ATOM 1468 O O . LYS A 1 180 ? -2.739 10.814 7.449 1.00 89.25 180 LYS A O 1
ATOM 1473 N N . LYS A 1 181 ? -0.555 10.553 6.983 1.00 86.06 181 LYS A N 1
ATOM 1474 C CA . LYS A 1 181 ? -0.716 10.128 5.581 1.00 86.06 181 LYS A CA 1
ATOM 1475 C C . LYS A 1 181 ? -0.652 8.605 5.447 1.00 86.06 181 LYS A C 1
ATOM 1477 O O . LYS A 1 181 ? -1.474 8.015 4.754 1.00 86.06 181 LYS A O 1
ATOM 1482 N N . ILE A 1 182 ? 0.271 7.965 6.165 1.00 86.88 182 ILE A N 1
ATOM 1483 C CA . ILE A 1 182 ? 0.378 6.505 6.259 1.00 86.88 182 ILE A CA 1
ATOM 1484 C C . ILE A 1 182 ? -0.364 6.046 7.517 1.00 86.88 182 ILE A C 1
ATOM 1486 O O . ILE A 1 182 ? -0.079 6.519 8.615 1.00 86.88 182 ILE A O 1
ATOM 1490 N N . ILE A 1 183 ? -1.325 5.134 7.355 1.00 86.38 183 ILE A N 1
ATOM 1491 C CA . ILE A 1 183 ? -2.203 4.671 8.439 1.00 86.38 183 ILE A CA 1
ATOM 1492 C C . ILE A 1 183 ? -1.772 3.279 8.884 1.00 86.38 183 ILE A C 1
ATOM 1494 O O . ILE A 1 183 ? -1.869 2.306 8.134 1.00 86.38 183 ILE A O 1
ATOM 1498 N N . HIS A 1 184 ? -1.300 3.190 10.120 1.00 82.06 184 HIS A N 1
ATOM 1499 C CA . HIS A 1 184 ? -0.860 1.958 10.765 1.00 82.06 184 HIS A CA 1
ATOM 1500 C C . HIS A 1 184 ? -1.177 2.016 12.265 1.00 82.06 184 HIS A C 1
ATOM 1502 O O . HIS A 1 184 ? -1.667 3.027 12.762 1.00 82.06 184 HIS A O 1
ATOM 1508 N N . GLY A 1 185 ? -0.910 0.932 12.998 1.00 80.00 185 GLY A N 1
ATOM 1509 C CA . GLY A 1 185 ? -1.021 0.959 14.458 1.00 80.00 185 GLY A CA 1
ATOM 1510 C C . GLY A 1 185 ? -0.024 1.961 15.043 1.00 80.00 185 GLY A C 1
ATOM 1511 O O . GLY A 1 185 ? 1.172 1.859 14.769 1.00 80.00 185 GLY A O 1
ATOM 1512 N N . MET A 1 186 ? -0.511 2.939 15.802 1.00 84.31 186 MET A N 1
ATOM 1513 C CA . MET A 1 186 ? 0.293 3.973 16.459 1.00 84.31 186 MET A CA 1
ATOM 1514 C C . MET A 1 186 ? -0.338 4.351 17.798 1.00 84.31 186 MET A C 1
ATOM 1516 O O . MET A 1 186 ? -1.518 4.086 18.012 1.00 84.31 186 MET A O 1
ATOM 1520 N N . LYS A 1 187 ? 0.452 4.969 18.682 1.00 86.19 187 LYS A N 1
ATOM 1521 C CA . LYS A 1 187 ? 0.042 5.307 20.053 1.00 86.19 187 LYS A CA 1
ATOM 1522 C C . LYS A 1 187 ? -1.232 6.159 20.105 1.00 86.19 187 LYS A C 1
ATOM 1524 O O . LYS A 1 187 ? -2.084 5.915 20.947 1.00 86.19 187 LYS A O 1
ATOM 1529 N N . ASP A 1 188 ? -1.368 7.091 19.167 1.00 87.69 188 ASP A N 1
ATOM 1530 C CA . ASP A 1 188 ? -2.462 8.068 19.151 1.00 87.69 188 ASP A CA 1
ATOM 1531 C C . ASP A 1 188 ? -3.648 7.619 18.273 1.00 87.69 188 ASP A C 1
ATOM 1533 O O . ASP A 1 188 ? -4.484 8.431 17.883 1.00 87.69 188 ASP A O 1
ATOM 1537 N N . ALA A 1 189 ? -3.705 6.339 17.882 1.00 93.56 189 ALA A N 1
ATOM 1538 C CA . ALA A 1 189 ? -4.801 5.818 17.073 1.00 93.56 189 ALA A CA 1
ATOM 1539 C C . ALA A 1 189 ? -5.984 5.367 17.938 1.00 93.56 189 ALA A C 1
ATOM 1541 O O . ALA A 1 189 ? -5.811 4.695 18.953 1.00 93.56 189 ALA A O 1
ATOM 1542 N N . ILE A 1 190 ? -7.202 5.630 17.463 1.00 94.56 190 ILE A N 1
ATOM 1543 C CA . ILE A 1 190 ? -8.407 4.979 17.984 1.00 94.56 190 ILE A CA 1
ATOM 1544 C C . ILE A 1 190 ? -8.495 3.583 17.366 1.00 94.56 190 ILE A C 1
ATOM 1546 O O . ILE A 1 190 ? -8.449 3.428 16.141 1.00 94.56 190 ILE A O 1
ATOM 1550 N N . LEU A 1 191 ? -8.656 2.575 18.221 1.00 94.44 191 LEU A N 1
ATOM 1551 C CA . LEU A 1 191 ? -8.990 1.211 17.829 1.00 94.44 191 LEU A CA 1
ATOM 1552 C C . LEU A 1 191 ? -10.457 0.961 18.165 1.00 94.44 191 LEU A C 1
ATOM 1554 O O . LEU A 1 191 ? -10.831 0.957 19.335 1.00 94.44 191 LEU A O 1
ATOM 1558 N N . ALA A 1 192 ? -11.281 0.773 17.139 1.00 93.12 192 ALA A N 1
ATOM 1559 C CA . ALA A 1 192 ? -12.711 0.551 17.304 1.00 93.12 192 ALA A CA 1
ATOM 1560 C C . ALA A 1 192 ? -13.130 -0.748 16.603 1.00 93.12 192 ALA A C 1
ATOM 1562 O O . ALA A 1 192 ? -12.860 -0.898 15.405 1.00 93.12 192 ALA A O 1
ATOM 1563 N N . PRO A 1 193 ? -13.787 -1.689 17.303 1.00 93.81 193 PRO A N 1
ATOM 1564 C CA . PRO A 1 193 ? -14.470 -2.778 16.628 1.00 93.81 193 PRO A CA 1
ATOM 1565 C C . PRO A 1 193 ? -15.643 -2.203 15.828 1.00 93.81 193 PRO A C 1
ATOM 1567 O O . PRO A 1 193 ? -16.372 -1.330 16.300 1.00 93.81 193 PRO A O 1
ATOM 1570 N N . CYS A 1 194 ? -15.825 -2.689 14.610 1.00 90.25 194 CYS A N 1
ATOM 1571 C CA . CYS A 1 194 ? -16.968 -2.367 13.772 1.00 90.25 194 CYS A CA 1
ATOM 1572 C C . CYS A 1 194 ? -17.839 -3.607 13.598 1.00 90.25 194 CYS A C 1
ATOM 1574 O O . CYS A 1 194 ? -17.345 -4.737 13.539 1.00 90.25 194 CYS A O 1
ATOM 1576 N N . THR A 1 195 ? -19.142 -3.375 13.487 1.00 78.25 195 THR A N 1
ATOM 1577 C CA . THR A 1 195 ? -20.099 -4.394 13.066 1.00 78.25 195 THR A CA 1
ATOM 1578 C C . THR A 1 195 ? -19.919 -4.672 11.573 1.00 78.25 195 THR A C 1
ATOM 1580 O O . THR A 1 195 ? -19.623 -3.747 10.811 1.00 78.25 195 THR A O 1
ATOM 1583 N N . ALA A 1 196 ? -20.060 -5.940 11.182 1.00 60.22 196 ALA A N 1
ATOM 1584 C CA . ALA A 1 196 ? -20.097 -6.366 9.783 1.00 60.22 196 ALA A CA 1
ATOM 1585 C C . ALA A 1 196 ? -21.357 -5.859 9.065 1.00 60.22 196 ALA A C 1
ATOM 1587 O O . ALA A 1 196 ? -22.401 -5.728 9.746 1.00 60.22 196 ALA A O 1
#

Sequence (196 aa):
PVFEEKLLFALLWNRNLRGFWRQELGESFLSRLQKAVPYTWVVDPTPLPPHAAIPELNLTDWRQLMALSQRERELILKVSGYSEEAWGARGVYFGSDLSAEQWSVAVQKALLEFDRTPYVLQRYHKPRLVQSNYWDFERNQLVPMPGRVRLCPYYFVAGEGDSARANLSGVLATICPADKKIIHGMKDAILAPCTA

Foldseek 3Di:
DVVQFPVVLQCLQDPVCPVVCCVVPNPVRSVVVPVVRFHKHWQEQPQDDPPDADPPLRHRGLLCQLVDDLVSQLKKKFWGDDDPCNPPCNRIDRSNVDDSVVRSVNSVCQHVCCVPIIIMMGRHDFFDWDWDWDQDPVVRDIGTATFGKDKDWDWDWDDDDPPTDTDGPWIWIWTDGHPDRDTDDDPRTDTDIDDD

Secondary structure (DSSP, 8-state):
-GGG-SHHHHHHH-GGGHHHHHHHH-HHHHHHHHHHSPPEEE---PPPPTT--BTTTTBSSGGGGGG--TTT--EEEEE-SS-GGGSTTTTEEEGGGS-HHHHHHHHHHHHHSTTTS-EEEEE--PPPEE--EEEETTTTEEEE--EEEEEEEEEEEESSGGG-EEEEEEEEEEEEETT-SS----TT-EEEEE--

Radius of gyration: 19.54 Å; chains: 1; bounding box: 40×45×60 Å